Protein AF-A0A011USB1-F1 (afdb_monomer_lite)

Secondary structure (DSSP, 8-state):
--HHHHHHHHHHHHHHHHHHHHHHHHHHHHH-TTS-HHHHHHHHHHHHHHHHHHHTS-HHHHHHGGGGGGGHHHHHHHHHHHHHHHHHHHHHHHHHTTS-PPP----S---S-TTS-SEE-HHHHHHHH---HHHHHHHHHHTSS--EEPSS-SSEEEEGGGEETTEEPTTHHHHHHHHSSHHHHHHHHHS-BGGGTTB-HHHHHHHT-HHHHHHHHHHTT-

Radius of gyration: 23.1 Å; chains: 1; bounding box: 55×41×65 Å

Sequence (222 aa):
MSRDIFRSRLAKREELEIQIAKQIGELLREHDPTLHLPGIRTASGLAAMIAAQIAVQPQSVQRSMASLEDHLTELATDFVANVVETAQSNLDQGIKRFYAAAPINRDGLQLPDDWAGPVAGPSLIEKHFGINRSTLHRWHKRGDCIALNAKTSKKPVFPLKQFLDGRPVDGLAQVITVFGDQREAWQWLIAPNTELDDEPPIDLLIEGEQDRVIELARSSRS

InterPro domains:
  IPR024467 Antitoxin Xre/MbcA/ParS-like, toxin-binding domain [PF09722] (176-215)
  IPR056312 Antitoxin Xre/MbcA/ParS-like, middle domain [PF23125] (119-169)
  IPR056313 Antitoxin Xre/MbcA/ParS-like, N-terminal [PF23124] (14-89)

pLDDT: mean 76.79, std 16.5, range [33.66, 96.75]

Structure (mmCIF, N/CA/C/O backbone):
data_AF-A0A011USB1-F1
#
_entry.id   AF-A0A011USB1-F1
#
loop_
_atom_site.group_PDB
_atom_site.id
_atom_site.type_symbol
_atom_site.label_atom_id
_atom_site.label_alt_id
_atom_site.label_comp_id
_atom_site.label_asym_id
_atom_site.label_entity_id
_atom_site.label_seq_id
_atom_site.pdbx_PDB_ins_code
_atom_site.Cartn_x
_atom_site.Cartn_y
_atom_site.Cartn_z
_atom_site.occupancy
_atom_site.B_iso_or_equiv
_atom_site.auth_seq_id
_atom_site.auth_comp_id
_atom_site.auth_asym_id
_atom_site.auth_atom_id
_atom_site.pdbx_PDB_model_num
ATOM 1 N N . MET A 1 1 ? 32.642 9.124 -3.601 1.00 48.59 1 MET A N 1
ATOM 2 C CA . MET A 1 1 ? 32.158 8.733 -4.949 1.00 48.59 1 MET A CA 1
ATOM 3 C C . MET A 1 1 ? 30.936 9.576 -5.288 1.00 48.59 1 MET A C 1
ATOM 5 O O . MET A 1 1 ? 30.000 9.586 -4.501 1.00 48.59 1 MET A O 1
ATOM 9 N N . SER A 1 2 ? 31.001 10.372 -6.362 1.00 50.31 2 SER A N 1
ATOM 10 C CA . SER A 1 2 ? 30.106 11.525 -6.577 1.00 50.31 2 SER A CA 1
ATOM 11 C C . SER A 1 2 ? 28.689 11.143 -7.028 1.00 50.31 2 SER A C 1
ATOM 13 O O . SER A 1 2 ? 28.517 10.253 -7.864 1.00 50.31 2 SER A O 1
ATOM 15 N N . ARG A 1 3 ? 27.683 11.875 -6.521 1.00 52.59 3 ARG A N 1
ATOM 16 C CA . ARG A 1 3 ? 26.255 11.788 -6.898 1.00 52.59 3 ARG A CA 1
ATOM 17 C C . ARG A 1 3 ? 26.022 11.914 -8.410 1.00 52.59 3 ARG A C 1
ATOM 19 O O . ARG A 1 3 ? 25.056 11.352 -8.923 1.00 52.59 3 ARG A O 1
ATOM 26 N N . ASP A 1 4 ? 26.918 12.593 -9.117 1.00 57.28 4 ASP A N 1
ATOM 27 C CA . ASP A 1 4 ? 26.806 12.844 -10.558 1.00 57.28 4 ASP A CA 1
ATOM 28 C C . ASP A 1 4 ? 27.047 11.589 -11.402 1.00 57.28 4 ASP A C 1
ATOM 30 O O . ASP A 1 4 ? 26.373 11.374 -12.408 1.00 57.28 4 ASP A O 1
ATOM 34 N N . ILE A 1 5 ? 27.936 10.696 -10.951 1.00 61.34 5 ILE A N 1
ATOM 35 C CA . ILE A 1 5 ? 28.210 9.422 -11.634 1.00 61.34 5 ILE A CA 1
ATOM 36 C C . ILE A 1 5 ? 26.986 8.505 -11.539 1.00 61.34 5 ILE A C 1
ATOM 38 O O . ILE A 1 5 ? 26.623 7.842 -12.509 1.00 61.34 5 ILE A O 1
ATOM 42 N N . PHE A 1 6 ? 26.321 8.495 -10.382 1.00 50.75 6 PHE A N 1
ATOM 43 C CA . PHE A 1 6 ? 25.099 7.721 -10.172 1.00 50.75 6 PHE A CA 1
ATOM 44 C C . PHE A 1 6 ? 23.940 8.248 -11.029 1.00 50.75 6 PHE A C 1
ATOM 46 O O . PHE A 1 6 ? 23.284 7.469 -11.715 1.00 50.75 6 PHE A O 1
ATOM 53 N N . ARG A 1 7 ? 23.737 9.574 -11.063 1.00 57.78 7 ARG A N 1
ATOM 54 C CA . ARG A 1 7 ? 22.713 10.208 -11.911 1.00 57.78 7 ARG A CA 1
ATOM 55 C C . ARG A 1 7 ? 22.948 9.965 -13.401 1.00 57.78 7 ARG A C 1
ATOM 57 O O . ARG A 1 7 ? 22.004 9.642 -14.109 1.00 57.78 7 ARG A O 1
ATOM 64 N N . SER A 1 8 ? 24.193 10.063 -13.867 1.00 65.88 8 SER A N 1
ATOM 65 C CA . SER A 1 8 ? 24.535 9.803 -15.270 1.00 65.88 8 SER A CA 1
ATOM 66 C C . SER A 1 8 ? 24.263 8.351 -15.678 1.00 65.88 8 SER A C 1
ATOM 68 O O . SER A 1 8 ? 23.743 8.106 -16.764 1.00 65.88 8 SER A O 1
ATOM 70 N N . ARG A 1 9 ? 24.558 7.381 -14.803 1.00 62.81 9 ARG A N 1
ATOM 71 C CA . ARG A 1 9 ? 24.247 5.964 -15.059 1.00 62.81 9 ARG A CA 1
ATOM 72 C C . ARG A 1 9 ? 22.746 5.689 -15.070 1.00 62.81 9 ARG A C 1
ATOM 74 O O . ARG A 1 9 ? 22.295 4.908 -15.898 1.00 62.81 9 ARG A O 1
ATOM 81 N N . LEU A 1 10 ? 21.987 6.341 -14.190 1.00 64.81 10 LEU A N 1
ATOM 82 C CA . LEU A 1 10 ? 20.531 6.211 -14.150 1.00 64.81 10 LEU A CA 1
ATOM 83 C C . LEU A 1 10 ? 19.877 6.777 -15.419 1.00 64.81 10 LEU A C 1
ATOM 85 O O . LEU A 1 10 ? 19.067 6.093 -16.029 1.00 64.81 10 LEU A O 1
ATOM 89 N N . ALA A 1 11 ? 20.297 7.962 -15.869 1.00 65.75 11 ALA A N 1
ATOM 90 C CA . ALA A 1 11 ? 19.776 8.571 -17.095 1.00 65.75 11 ALA A CA 1
ATOM 91 C C . ALA A 1 11 ? 20.055 7.708 -18.340 1.00 65.75 11 ALA A C 1
ATOM 93 O O . ALA A 1 11 ? 19.166 7.482 -19.155 1.00 65.75 11 ALA A O 1
ATOM 94 N N . LYS A 1 12 ? 21.269 7.149 -18.451 1.00 72.38 12 LYS A N 1
ATOM 95 C CA . LYS A 1 12 ? 21.625 6.224 -19.542 1.00 72.38 12 LYS A CA 1
ATOM 96 C C . LYS A 1 12 ? 20.811 4.928 -19.516 1.00 72.38 12 LYS A C 1
ATOM 98 O O . LYS A 1 12 ? 20.560 4.347 -20.565 1.00 72.38 12 LYS A O 1
ATOM 103 N N . ARG A 1 13 ? 20.404 4.470 -18.328 1.00 77.56 13 ARG A N 1
ATOM 104 C CA . ARG A 1 13 ? 19.539 3.296 -18.169 1.00 77.56 13 ARG A CA 1
ATOM 105 C C . ARG A 1 13 ? 18.129 3.572 -18.690 1.00 77.56 13 ARG A C 1
ATOM 107 O O . ARG A 1 13 ? 17.599 2.753 -19.428 1.00 77.56 13 ARG A O 1
ATOM 114 N N . GLU A 1 14 ? 17.540 4.701 -18.305 1.00 73.62 14 GLU A N 1
ATOM 115 C CA . GLU A 1 14 ? 16.181 5.084 -18.716 1.00 73.62 14 GLU A CA 1
ATOM 116 C C . GLU A 1 14 ? 16.087 5.287 -20.234 1.00 73.62 14 GLU A C 1
ATOM 118 O O . GLU A 1 14 ? 15.134 4.837 -20.865 1.00 73.62 14 GLU A O 1
ATOM 123 N N . GLU A 1 15 ? 17.110 5.893 -20.842 1.00 77.69 15 GLU A N 1
ATOM 124 C CA . GLU A 1 15 ? 17.189 6.049 -22.298 1.00 77.69 15 GLU A CA 1
ATOM 125 C C . GLU A 1 15 ? 17.253 4.694 -23.020 1.00 77.69 15 GLU A C 1
ATOM 127 O O . GLU A 1 15 ? 16.518 4.466 -23.984 1.00 77.69 15 GLU A O 1
ATOM 132 N N . LEU A 1 16 ? 18.083 3.772 -22.521 1.00 76.12 16 LEU A N 1
ATOM 133 C CA . LEU A 1 16 ? 18.200 2.418 -23.063 1.00 76.12 16 LEU A CA 1
ATOM 134 C C . LEU A 1 16 ? 16.883 1.636 -22.931 1.00 76.12 16 LEU A C 1
ATOM 136 O O . LEU A 1 16 ? 16.470 0.959 -23.869 1.00 76.12 16 LEU A O 1
ATOM 140 N N . GLU A 1 17 ? 16.197 1.765 -21.796 1.00 76.00 17 GLU A N 1
ATOM 141 C CA . GLU A 1 17 ? 14.901 1.131 -21.542 1.00 76.00 17 GLU A CA 1
ATOM 142 C C . GLU A 1 17 ? 13.843 1.593 -22.563 1.00 76.00 17 GLU A C 1
ATOM 144 O O . GLU A 1 17 ? 13.165 0.774 -23.182 1.00 76.00 17 GLU A O 1
ATOM 149 N N . ILE A 1 18 ? 13.757 2.900 -22.832 1.00 77.94 18 ILE A N 1
ATOM 150 C CA . ILE A 1 18 ? 12.819 3.448 -23.826 1.00 77.94 18 ILE A CA 1
ATOM 151 C C . ILE A 1 18 ? 13.117 2.910 -25.233 1.00 77.94 18 ILE A C 1
ATOM 153 O O . ILE A 1 18 ? 12.194 2.536 -25.962 1.00 77.94 18 ILE A O 1
ATOM 157 N N . GLN A 1 19 ? 14.393 2.864 -25.625 1.00 86.19 19 GLN A N 1
ATOM 158 C CA . GLN A 1 19 ? 14.796 2.396 -26.954 1.00 86.19 19 GLN A CA 1
ATOM 159 C C . GLN A 1 19 ? 14.489 0.908 -27.158 1.00 86.19 19 GLN A C 1
ATOM 161 O O . GLN A 1 19 ? 13.906 0.541 -28.181 1.00 86.19 19 GLN A O 1
ATOM 166 N N . ILE A 1 20 ? 14.817 0.067 -26.173 1.00 85.44 20 ILE A N 1
ATOM 167 C CA . ILE A 1 20 ? 14.562 -1.377 -26.235 1.00 85.44 20 ILE A CA 1
ATOM 168 C C . ILE A 1 20 ? 13.056 -1.655 -26.258 1.00 85.44 20 ILE A C 1
ATOM 170 O O . ILE A 1 20 ? 12.589 -2.434 -27.088 1.00 85.44 20 ILE A O 1
ATOM 174 N N . ALA A 1 21 ? 12.272 -0.980 -25.411 1.00 82.94 21 ALA A N 1
ATOM 175 C CA . ALA A 1 21 ? 10.823 -1.174 -25.370 1.00 82.94 21 ALA A CA 1
ATOM 176 C C . ALA A 1 21 ? 10.168 -0.815 -26.711 1.00 82.94 21 ALA A C 1
ATOM 178 O O . ALA A 1 21 ? 9.249 -1.498 -27.163 1.00 82.94 21 ALA A O 1
ATOM 179 N N . LYS A 1 22 ? 10.650 0.240 -27.377 1.00 87.19 22 LYS A N 1
ATOM 180 C CA . LYS A 1 22 ? 10.158 0.613 -28.704 1.00 87.19 22 LYS A CA 1
ATOM 181 C C . LYS A 1 22 ? 10.424 -0.491 -29.732 1.00 87.19 22 LYS A C 1
ATOM 183 O O . LYS A 1 22 ? 9.481 -0.919 -30.392 1.00 87.19 22 LYS A O 1
ATOM 188 N N . GLN A 1 23 ? 11.667 -0.964 -29.834 1.00 92.75 23 GLN A N 1
ATOM 189 C CA 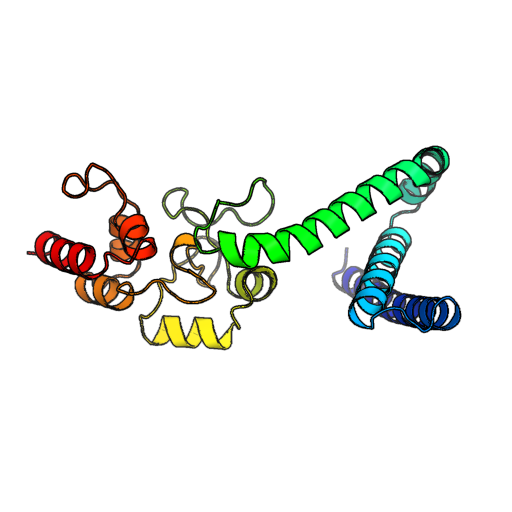. GLN A 1 23 ? 12.052 -1.987 -30.815 1.00 92.75 23 GLN A CA 1
ATOM 190 C C . GLN A 1 23 ? 11.308 -3.306 -30.603 1.00 92.75 23 GLN A C 1
ATOM 192 O O . GLN A 1 23 ? 10.788 -3.883 -31.553 1.00 92.75 23 GLN A O 1
ATOM 197 N N . ILE A 1 24 ? 11.193 -3.760 -29.354 1.00 90.00 24 ILE A N 1
ATOM 198 C CA . ILE A 1 24 ? 10.469 -4.995 -29.035 1.00 90.00 24 ILE A CA 1
ATOM 199 C C . ILE A 1 24 ? 8.975 -4.842 -29.345 1.00 90.00 24 ILE A C 1
ATOM 201 O O . ILE A 1 24 ? 8.363 -5.751 -29.899 1.00 90.00 24 ILE A O 1
ATOM 205 N N . GLY A 1 25 ? 8.385 -3.681 -29.056 1.00 89.56 25 GLY A N 1
ATOM 206 C CA . GLY A 1 25 ? 6.970 -3.433 -29.327 1.00 89.56 25 GLY A CA 1
ATOM 207 C C . GLY A 1 25 ? 6.620 -3.300 -30.810 1.00 89.56 25 GLY A C 1
ATOM 208 O O . GLY A 1 25 ? 5.461 -3.518 -31.174 1.00 89.56 25 GLY A O 1
ATOM 209 N N . GLU A 1 26 ? 7.580 -2.915 -31.650 1.00 91.06 26 GLU A N 1
ATOM 210 C CA . GLU A 1 26 ? 7.471 -2.955 -33.113 1.00 91.06 26 GLU A CA 1
ATOM 211 C C . GLU A 1 26 ? 7.571 -4.406 -33.603 1.00 91.06 26 GLU A C 1
ATOM 213 O O . GLU A 1 26 ? 6.654 -4.882 -34.269 1.00 91.06 26 GLU A O 1
ATOM 218 N N . LEU A 1 27 ? 8.587 -5.146 -33.149 1.00 94.62 27 LEU A N 1
ATOM 219 C CA . LEU A 1 27 ? 8.803 -6.546 -33.520 1.00 94.62 27 LEU A CA 1
ATOM 220 C C . LEU A 1 27 ? 7.616 -7.454 -33.160 1.00 94.62 27 LEU A C 1
ATOM 222 O O . LEU A 1 27 ? 7.192 -8.275 -33.969 1.00 94.62 27 LEU A O 1
ATOM 226 N N . LEU A 1 28 ? 7.044 -7.300 -31.962 1.00 89.44 28 LEU A N 1
ATOM 227 C CA . LEU A 1 28 ? 5.881 -8.085 -31.532 1.00 89.44 28 LEU A CA 1
ATOM 228 C C . LEU A 1 28 ? 4.650 -7.819 -32.407 1.00 89.44 28 LEU A C 1
ATOM 230 O O . LEU A 1 28 ? 3.899 -8.745 -32.696 1.00 89.44 28 LEU A O 1
ATOM 234 N N . ARG A 1 29 ? 4.458 -6.572 -32.854 1.00 90.81 29 ARG A N 1
ATOM 235 C CA . ARG A 1 29 ? 3.355 -6.206 -33.755 1.00 90.81 29 ARG A CA 1
ATO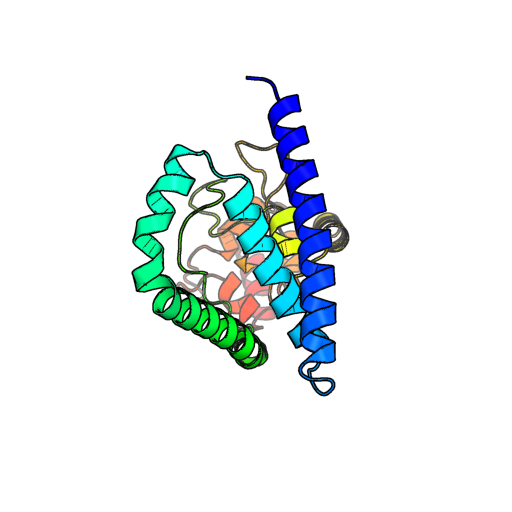M 236 C C . ARG A 1 29 ? 3.540 -6.747 -35.164 1.00 90.81 29 ARG A C 1
ATOM 238 O O . ARG A 1 29 ? 2.552 -7.089 -35.803 1.00 90.81 29 ARG A O 1
ATOM 245 N N . GLU A 1 30 ? 4.778 -6.794 -35.645 1.00 92.31 30 GLU A N 1
ATOM 246 C CA . GLU A 1 30 ? 5.103 -7.413 -36.931 1.00 92.31 30 GLU A CA 1
ATOM 247 C C . GLU A 1 30 ? 4.908 -8.931 -36.886 1.00 92.31 30 GLU A C 1
ATOM 249 O O . GLU A 1 30 ? 4.396 -9.509 -37.842 1.00 92.31 30 GLU A O 1
ATOM 254 N N . HIS A 1 31 ? 5.285 -9.568 -35.774 1.00 91.56 31 HIS A N 1
ATOM 255 C CA . HIS A 1 31 ? 5.168 -11.013 -35.600 1.00 91.56 31 HIS A CA 1
ATOM 256 C C . HIS A 1 31 ? 3.715 -11.481 -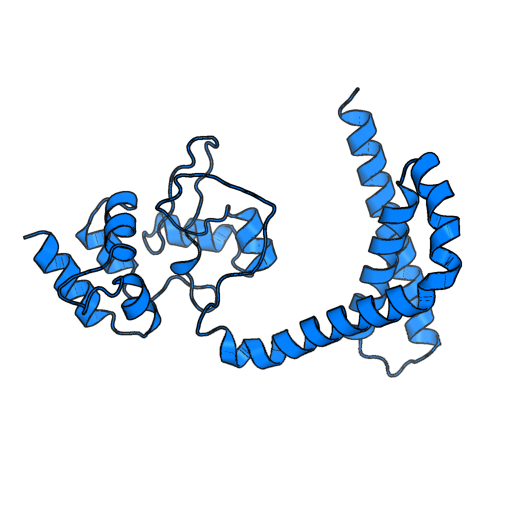35.450 1.00 91.56 31 HIS A C 1
ATOM 258 O O . HIS A 1 31 ? 3.321 -12.454 -36.089 1.00 91.56 31 HIS A O 1
ATOM 264 N N . ASP A 1 32 ? 2.921 -10.790 -34.629 1.00 87.12 32 ASP A N 1
ATOM 265 C CA . ASP A 1 32 ? 1.498 -11.075 -34.452 1.00 87.12 32 ASP A CA 1
ATOM 266 C C . ASP A 1 32 ? 0.686 -9.767 -34.371 1.00 87.12 32 ASP A C 1
ATOM 268 O O . ASP A 1 32 ? 0.571 -9.147 -33.305 1.00 87.12 32 ASP A O 1
ATOM 272 N N . PRO A 1 33 ? 0.069 -9.350 -35.493 1.00 84.31 33 PRO A N 1
ATOM 273 C CA . PRO A 1 33 ? -0.770 -8.156 -35.550 1.00 84.31 33 PRO A CA 1
ATOM 274 C C . PRO A 1 33 ? -2.034 -8.228 -34.682 1.00 84.31 33 PRO A C 1
ATOM 276 O O . PRO A 1 33 ? -2.677 -7.201 -34.462 1.00 84.31 33 PRO A O 1
ATOM 279 N N . THR A 1 34 ? -2.426 -9.420 -34.220 1.00 86.69 34 THR A N 1
ATOM 280 C CA . THR A 1 34 ? -3.634 -9.628 -33.408 1.00 86.69 34 THR A CA 1
ATOM 281 C C . THR A 1 34 ? -3.386 -9.443 -31.913 1.00 86.69 34 THR A C 1
ATOM 283 O O . THR A 1 34 ? -4.344 -9.333 -31.143 1.00 86.69 34 THR A O 1
ATOM 286 N N . LEU A 1 35 ? -2.118 -9.329 -31.493 1.00 81.12 35 LEU A N 1
ATOM 287 C CA . LEU A 1 35 ? -1.760 -9.083 -30.102 1.00 81.12 35 LEU A CA 1
ATOM 288 C C . LEU A 1 35 ? -2.409 -7.804 -29.568 1.00 81.12 35 LEU A C 1
ATOM 290 O O . LEU A 1 35 ? -2.295 -6.708 -30.124 1.00 81.12 35 LEU A O 1
ATOM 294 N N . HIS A 1 36 ? -3.038 -7.928 -28.403 1.00 82.88 36 HIS A N 1
ATOM 295 C CA . HIS A 1 36 ? -3.626 -6.786 -27.724 1.00 82.88 36 HIS A CA 1
ATOM 296 C C . HIS A 1 36 ? -2.549 -5.793 -27.262 1.00 82.88 36 HIS A C 1
ATOM 298 O O . HIS A 1 36 ? -1.529 -6.162 -26.674 1.00 82.88 36 HIS A O 1
ATOM 304 N N . LEU A 1 37 ? -2.824 -4.498 -27.449 1.00 74.38 37 LEU A N 1
ATOM 305 C CA . LEU A 1 37 ? -1.904 -3.411 -27.106 1.00 74.38 37 LEU A CA 1
ATOM 306 C C . LEU A 1 37 ? -1.393 -3.442 -25.646 1.00 74.38 37 LEU A C 1
ATOM 308 O O . LEU A 1 37 ? -0.210 -3.158 -25.444 1.00 74.38 37 LEU A O 1
ATOM 312 N N . PRO A 1 38 ? -2.202 -3.799 -24.625 1.00 76.94 38 PRO A N 1
ATOM 313 C CA . PRO A 1 38 ? -1.698 -3.998 -23.266 1.00 76.94 38 PRO A CA 1
ATOM 314 C C . PRO A 1 38 ? -0.650 -5.112 -23.166 1.00 76.94 38 PRO A C 1
ATOM 316 O O . PRO A 1 38 ? 0.376 -4.907 -22.528 1.00 76.94 38 PRO A O 1
ATOM 319 N N . GLY A 1 39 ? -0.854 -6.246 -23.844 1.00 75.31 39 GLY A N 1
ATOM 320 C CA . GLY A 1 39 ? 0.108 -7.352 -23.872 1.00 75.31 39 GLY A CA 1
ATOM 321 C C . GLY A 1 39 ? 1.436 -6.940 -24.505 1.00 75.31 39 GLY A C 1
ATOM 322 O O . GLY A 1 39 ? 2.495 -7.179 -23.928 1.00 75.31 39 GLY A O 1
ATOM 323 N N . ILE A 1 40 ? 1.379 -6.209 -25.624 1.00 77.50 40 ILE A N 1
ATOM 324 C CA . ILE A 1 40 ? 2.573 -5.675 -26.297 1.00 77.50 40 ILE A CA 1
ATOM 325 C C . ILE A 1 40 ? 3.334 -4.714 -25.378 1.00 77.50 40 ILE A C 1
ATOM 327 O O . ILE A 1 40 ? 4.553 -4.819 -25.250 1.00 77.50 40 ILE A O 1
ATOM 331 N N . ARG A 1 41 ? 2.637 -3.786 -24.709 1.00 78.56 41 ARG A N 1
ATOM 332 C CA . ARG A 1 41 ? 3.265 -2.828 -23.782 1.00 78.56 41 ARG A CA 1
ATOM 333 C C . ARG A 1 41 ? 3.924 -3.526 -22.596 1.00 78.56 41 ARG A C 1
ATOM 335 O O . ARG A 1 41 ? 5.052 -3.178 -22.257 1.00 78.56 41 ARG A O 1
ATOM 342 N N . THR A 1 42 ? 3.248 -4.508 -22.005 1.00 76.88 42 THR A N 1
ATOM 343 C CA . THR A 1 42 ? 3.774 -5.281 -20.875 1.00 76.88 42 THR A CA 1
ATOM 344 C C . THR A 1 42 ? 5.015 -6.071 -21.281 1.00 76.88 42 THR A C 1
ATOM 346 O O . THR A 1 42 ? 6.053 -5.932 -20.639 1.00 76.88 42 THR A O 1
ATOM 349 N N . ALA A 1 43 ? 4.954 -6.832 -22.377 1.00 79.00 43 ALA A N 1
ATOM 350 C CA . ALA A 1 43 ? 6.087 -7.621 -22.859 1.00 79.00 43 ALA A CA 1
ATOM 351 C C . ALA A 1 43 ? 7.298 -6.737 -23.205 1.00 79.00 43 ALA A C 1
ATOM 353 O O . ALA A 1 43 ? 8.417 -7.006 -22.769 1.00 79.00 43 ALA A O 1
ATOM 354 N N . SER A 1 44 ? 7.061 -5.635 -23.921 1.00 77.75 44 SER A N 1
ATOM 355 C CA . SER A 1 44 ? 8.124 -4.711 -24.335 1.00 77.75 44 SER A CA 1
ATOM 356 C C . SER A 1 44 ? 8.760 -3.984 -23.151 1.00 77.75 44 SER A C 1
ATOM 358 O O . SER A 1 44 ? 9.978 -3.839 -23.101 1.00 77.75 44 SER A O 1
ATOM 360 N N . GLY A 1 45 ? 7.945 -3.546 -22.186 1.00 80.31 45 GLY A N 1
ATOM 361 C CA . GLY A 1 45 ? 8.423 -2.883 -20.975 1.00 80.31 45 GLY A CA 1
ATOM 362 C C . GLY A 1 45 ? 9.247 -3.816 -20.090 1.00 80.31 45 GLY A C 1
ATOM 363 O O . GLY A 1 45 ? 10.337 -3.444 -19.665 1.00 80.31 45 GLY A O 1
ATOM 364 N N . LEU A 1 46 ? 8.778 -5.048 -19.865 1.00 78.81 46 LEU A N 1
ATOM 365 C CA . LEU A 1 46 ? 9.506 -6.032 -19.059 1.00 78.81 46 LEU A CA 1
ATOM 366 C C . LEU A 1 46 ? 10.856 -6.386 -19.682 1.00 78.81 46 LEU A C 1
ATOM 368 O O . LEU A 1 46 ? 11.879 -6.323 -19.000 1.00 78.81 46 LEU A O 1
ATOM 372 N N . ALA A 1 47 ? 10.879 -6.695 -20.978 1.00 80.94 47 ALA A N 1
ATOM 373 C CA . ALA A 1 47 ? 12.116 -7.029 -21.670 1.00 80.94 47 ALA A CA 1
ATOM 374 C C . ALA A 1 47 ? 13.120 -5.864 -21.641 1.00 80.94 47 ALA A C 1
ATOM 376 O O . ALA A 1 47 ? 14.304 -6.069 -21.371 1.00 80.94 47 ALA A O 1
ATOM 377 N N . ALA A 1 48 ? 12.643 -4.631 -21.828 1.00 76.31 48 ALA A N 1
ATOM 378 C CA . ALA A 1 48 ? 13.475 -3.440 -21.737 1.00 76.31 48 ALA A CA 1
ATOM 379 C C . ALA A 1 48 ? 14.042 -3.200 -20.336 1.00 76.31 48 ALA A C 1
ATOM 381 O O . ALA A 1 48 ? 15.234 -2.929 -20.197 1.00 76.31 48 ALA A O 1
ATOM 382 N N . MET A 1 49 ? 13.215 -3.329 -19.297 1.00 77.62 49 MET A N 1
ATOM 383 C CA . MET A 1 49 ? 13.642 -3.167 -17.907 1.00 77.62 49 MET A CA 1
ATOM 384 C C . MET A 1 49 ? 14.702 -4.200 -17.521 1.00 77.62 49 MET A C 1
ATOM 386 O O . MET A 1 49 ? 15.718 -3.836 -16.925 1.00 77.62 49 MET A O 1
ATOM 390 N N . ILE A 1 50 ? 14.486 -5.471 -17.877 1.0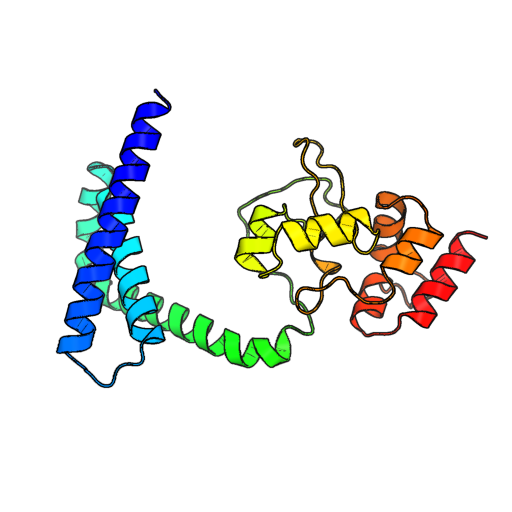0 80.81 50 ILE A N 1
ATOM 391 C CA . ILE A 1 50 ? 15.425 -6.566 -17.601 1.00 80.81 50 ILE A CA 1
ATOM 392 C C . ILE A 1 50 ? 16.749 -6.307 -18.324 1.00 80.81 50 ILE A C 1
ATOM 394 O O . ILE A 1 50 ? 17.805 -6.275 -17.689 1.00 80.81 50 ILE A O 1
ATOM 398 N N . ALA A 1 51 ? 16.702 -6.035 -19.630 1.00 78.44 51 ALA A N 1
ATOM 399 C CA . ALA A 1 51 ? 17.896 -5.768 -20.425 1.00 78.44 51 ALA A CA 1
ATOM 400 C C . ALA A 1 51 ? 18.674 -4.550 -19.902 1.00 78.44 51 ALA A C 1
ATOM 402 O O . ALA A 1 51 ? 19.892 -4.617 -19.724 1.00 78.44 51 ALA A O 1
ATOM 403 N N . ALA A 1 52 ? 17.981 -3.455 -19.578 1.00 74.62 52 ALA A N 1
ATOM 404 C CA . ALA A 1 52 ? 18.606 -2.249 -19.047 1.00 74.62 52 ALA A CA 1
ATOM 405 C C . ALA A 1 52 ? 19.240 -2.477 -17.664 1.00 74.62 52 ALA A C 1
ATOM 407 O O . ALA A 1 52 ? 20.312 -1.939 -17.385 1.00 74.62 52 ALA A O 1
ATOM 408 N N . GLN A 1 53 ? 18.625 -3.289 -16.797 1.00 75.31 53 GLN A N 1
ATOM 409 C CA . GLN A 1 53 ? 19.187 -3.645 -15.488 1.00 75.31 53 GLN A CA 1
ATOM 410 C C . GLN A 1 53 ? 20.422 -4.536 -15.593 1.00 75.31 53 GLN A C 1
ATOM 412 O O . GLN A 1 53 ? 21.362 -4.353 -14.816 1.00 75.31 53 GLN A O 1
ATOM 417 N N . ILE A 1 54 ? 20.440 -5.467 -16.547 1.00 77.12 54 ILE A N 1
ATOM 418 C CA . ILE A 1 54 ? 21.599 -6.320 -16.829 1.00 77.12 54 ILE A CA 1
ATOM 419 C C . ILE A 1 54 ? 22.750 -5.477 -17.399 1.00 77.12 54 ILE A C 1
ATOM 421 O O . ILE A 1 54 ? 23.895 -5.590 -16.952 1.00 77.12 54 ILE A O 1
ATOM 425 N N . ALA A 1 55 ? 22.448 -4.561 -18.322 1.00 77.19 55 ALA A N 1
ATOM 426 C CA . ALA A 1 55 ? 23.443 -3.726 -18.994 1.00 77.19 55 ALA A CA 1
ATOM 427 C C . ALA A 1 55 ? 24.235 -2.818 -18.036 1.00 77.19 55 ALA A C 1
ATOM 429 O O . ALA A 1 55 ? 25.395 -2.502 -18.299 1.00 77.19 55 ALA A O 1
ATOM 430 N N . VAL A 1 56 ? 23.637 -2.410 -16.912 1.00 74.25 56 VAL A N 1
ATOM 431 C CA . VAL A 1 56 ? 24.288 -1.541 -15.915 1.00 74.25 56 VAL A CA 1
ATOM 432 C C . VAL A 1 56 ? 25.053 -2.301 -14.824 1.00 74.25 56 VAL A C 1
ATOM 434 O O . VAL A 1 56 ? 25.635 -1.662 -13.942 1.00 74.25 56 VAL A O 1
ATOM 437 N N . GLN A 1 57 ? 25.071 -3.639 -14.861 1.00 74.81 57 GLN A N 1
ATOM 438 C CA . GLN A 1 57 ? 25.787 -4.445 -13.869 1.00 74.81 57 GLN A CA 1
ATOM 439 C C . GLN A 1 57 ? 27.317 -4.307 -13.989 1.00 74.81 57 GLN A C 1
ATOM 441 O O . GLN A 1 57 ? 27.846 -4.098 -15.082 1.00 74.81 57 GLN A O 1
ATOM 446 N N . PRO A 1 58 ? 28.069 -4.455 -12.880 1.00 75.00 58 PRO A N 1
ATOM 447 C CA . PRO A 1 58 ? 29.528 -4.532 -12.924 1.00 75.00 58 PRO A CA 1
ATOM 448 C C . PRO A 1 58 ? 30.027 -5.707 -13.779 1.00 75.00 58 PRO A C 1
ATOM 450 O O . PRO A 1 58 ? 29.408 -6.768 -13.805 1.00 75.00 58 PRO A O 1
ATOM 453 N N . GLN A 1 59 ? 31.209 -5.569 -14.395 1.00 68.75 59 GLN A N 1
ATOM 454 C CA . GLN A 1 59 ? 31.815 -6.632 -15.217 1.00 68.75 59 GLN A CA 1
ATOM 455 C C . GLN A 1 59 ? 32.001 -7.962 -14.465 1.00 68.75 59 GLN A C 1
ATOM 457 O O . GLN A 1 59 ? 31.924 -9.024 -15.074 1.00 68.75 59 GLN A O 1
ATOM 462 N N . SER A 1 60 ? 32.234 -7.923 -13.149 1.00 65.75 60 SER A N 1
ATOM 463 C CA . SER A 1 60 ? 32.313 -9.130 -12.316 1.00 65.75 60 SER A CA 1
ATOM 464 C C . SER A 1 60 ? 30.990 -9.900 -12.282 1.00 65.75 60 SER A C 1
ATOM 466 O O . SER A 1 60 ? 30.998 -11.122 -12.378 1.00 65.75 60 SER A O 1
ATOM 468 N N . VAL A 1 61 ? 29.864 -9.187 -12.211 1.00 70.75 61 VAL A N 1
ATOM 469 C CA . VAL A 1 61 ? 28.513 -9.764 -12.217 1.00 70.75 61 VAL A CA 1
ATOM 470 C C . VAL A 1 61 ? 28.138 -10.241 -13.622 1.00 70.75 61 VAL A C 1
ATOM 472 O O . VAL A 1 61 ? 27.639 -11.351 -13.778 1.00 70.75 61 VAL A O 1
ATOM 475 N N . GLN A 1 62 ? 28.460 -9.471 -14.663 1.00 73.75 62 GLN A N 1
ATOM 476 C CA . GLN A 1 62 ? 28.220 -9.894 -16.050 1.00 73.75 62 GLN A CA 1
ATOM 477 C C . GLN A 1 62 ? 28.957 -11.194 -16.399 1.00 73.75 62 GLN A C 1
ATOM 479 O O . GLN A 1 62 ? 28.403 -12.054 -17.070 1.00 73.75 62 GLN A O 1
ATOM 484 N N . ARG A 1 63 ? 30.178 -11.397 -15.887 1.00 73.12 63 ARG A N 1
ATOM 485 C CA . ARG A 1 63 ? 30.917 -12.656 -16.080 1.00 73.12 63 ARG A CA 1
ATOM 486 C C . ARG A 1 63 ? 30.262 -13.848 -15.385 1.00 73.12 63 ARG A C 1
ATOM 488 O O . ARG A 1 63 ? 30.303 -14.944 -15.928 1.00 73.12 63 ARG A O 1
ATOM 495 N N . SER A 1 64 ? 29.641 -13.646 -14.221 1.00 72.50 64 SER A N 1
ATOM 496 C CA . SER A 1 64 ? 28.887 -14.720 -13.560 1.00 72.50 64 SER A CA 1
ATOM 497 C C . SER A 1 64 ? 27.607 -15.109 -14.305 1.00 72.50 64 SER A C 1
ATOM 499 O O . SER A 1 64 ? 27.151 -16.238 -14.154 1.00 72.50 64 SER A O 1
ATOM 501 N N . MET A 1 65 ? 27.059 -14.231 -15.155 1.00 69.44 65 MET A N 1
ATOM 502 C CA . MET A 1 65 ? 25.840 -14.522 -15.922 1.00 69.44 65 MET A CA 1
ATOM 503 C C . MET A 1 65 ? 26.026 -15.626 -16.968 1.00 69.44 65 MET A C 1
ATOM 505 O O . MET A 1 65 ? 25.044 -16.270 -17.309 1.00 69.44 65 MET A O 1
ATOM 509 N N . ALA A 1 66 ? 27.257 -15.918 -17.406 1.00 74.06 66 ALA A N 1
ATOM 510 C CA . ALA A 1 66 ? 27.529 -17.044 -18.305 1.00 74.06 66 ALA A CA 1
ATOM 511 C C . ALA A 1 66 ? 27.067 -18.392 -17.714 1.00 74.06 66 ALA A C 1
ATOM 513 O O . ALA A 1 66 ? 26.619 -19.270 -18.436 1.00 74.06 66 ALA A O 1
ATOM 514 N N . SER A 1 67 ? 27.101 -18.538 -16.383 1.00 74.25 67 SER A N 1
ATOM 515 C CA . SER A 1 67 ? 26.605 -19.745 -15.701 1.00 74.25 67 SER A CA 1
ATOM 516 C C . SER A 1 67 ? 25.076 -19.887 -15.700 1.00 74.25 67 SER A C 1
ATOM 518 O O . SER A 1 67 ? 24.557 -20.952 -15.373 1.00 74.25 67 SER A O 1
ATOM 520 N N . LEU A 1 68 ? 24.348 -18.823 -16.054 1.00 69.62 68 LEU A N 1
ATOM 521 C CA . LEU A 1 68 ? 22.886 -18.819 -16.126 1.00 69.62 68 LEU A CA 1
ATOM 522 C C . LEU A 1 68 ? 22.365 -19.228 -17.503 1.00 69.62 68 LEU A C 1
ATOM 524 O O . LEU A 1 68 ? 21.171 -19.488 -17.621 1.00 69.62 68 LEU A O 1
ATOM 528 N N . GLU A 1 69 ? 23.218 -19.290 -18.530 1.00 72.38 69 GLU A N 1
ATOM 529 C CA . GLU A 1 69 ? 22.799 -19.620 -19.900 1.00 72.38 69 GLU A CA 1
ATOM 530 C C . GLU A 1 69 ? 22.100 -20.986 -19.962 1.00 72.38 69 GLU A C 1
ATOM 532 O O . GLU A 1 69 ? 21.053 -21.107 -20.598 1.00 72.38 69 GLU A O 1
ATOM 537 N N . ASP A 1 70 ? 22.587 -21.962 -19.191 1.00 79.00 70 ASP A N 1
ATOM 538 C CA . ASP A 1 70 ? 22.009 -23.310 -19.111 1.00 79.00 70 ASP A CA 1
ATOM 539 C C . ASP A 1 70 ? 20.615 -23.346 -18.453 1.00 79.00 70 ASP A C 1
ATOM 541 O O . ASP A 1 70 ? 19.832 -24.259 -18.707 1.00 79.00 70 ASP A O 1
ATOM 545 N N . HIS A 1 71 ? 20.277 -22.341 -17.639 1.00 75.00 71 HIS A N 1
ATOM 546 C CA . HIS A 1 71 ? 19.023 -22.271 -16.873 1.00 75.00 71 HIS A CA 1
ATOM 547 C C . HIS A 1 71 ? 18.076 -21.178 -17.383 1.00 75.00 71 HIS A C 1
ATOM 549 O O . HIS A 1 71 ? 16.996 -20.970 -16.828 1.00 75.00 71 HIS A O 1
ATOM 555 N N . LEU A 1 72 ? 18.457 -20.456 -18.442 1.00 75.69 72 LEU A N 1
ATOM 556 C CA . LEU A 1 72 ? 17.743 -19.262 -18.892 1.00 75.69 72 LEU A CA 1
ATOM 557 C C . LEU A 1 72 ? 16.290 -19.566 -19.277 1.00 75.69 72 LEU A C 1
ATOM 559 O O . LEU A 1 72 ? 15.401 -18.764 -19.003 1.00 75.69 72 LEU A O 1
ATOM 563 N N . THR A 1 73 ? 16.046 -20.733 -19.873 1.00 75.75 73 THR A N 1
ATOM 564 C CA . THR A 1 73 ? 14.703 -21.173 -20.276 1.00 75.75 73 THR A CA 1
ATOM 565 C C . THR A 1 73 ? 13.800 -21.435 -19.072 1.00 75.75 73 THR A C 1
ATOM 567 O O . THR A 1 73 ? 12.643 -21.017 -19.078 1.00 75.75 73 THR A O 1
ATOM 570 N N . GLU A 1 74 ? 14.319 -22.093 -18.034 1.00 71.62 74 GLU A N 1
ATOM 571 C CA . GLU A 1 74 ? 13.583 -22.367 -16.793 1.00 71.62 74 GLU A CA 1
ATOM 572 C C . GLU A 1 74 ? 13.262 -21.054 -16.073 1.00 71.62 74 GLU A C 1
ATOM 574 O O . GLU A 1 74 ? 12.099 -20.752 -15.820 1.00 71.62 74 GLU A O 1
ATOM 579 N N . LEU A 1 75 ? 14.269 -20.191 -15.903 1.00 74.56 75 LEU A N 1
ATOM 580 C CA . LEU A 1 75 ? 14.109 -18.867 -15.299 1.00 74.56 75 LEU A CA 1
ATOM 581 C C . LEU A 1 75 ? 13.099 -17.993 -16.050 1.00 74.56 75 LEU A C 1
ATOM 583 O O . LEU A 1 75 ? 12.287 -17.309 -15.428 1.00 74.56 75 LEU A O 1
ATOM 587 N N . ALA A 1 76 ? 13.138 -17.997 -17.384 1.00 73.19 76 ALA A N 1
ATOM 588 C CA . ALA A 1 76 ? 12.191 -17.244 -18.198 1.00 73.19 76 ALA A CA 1
ATOM 589 C C . ALA A 1 76 ? 10.767 -17.802 -18.073 1.00 73.19 76 ALA A C 1
ATOM 591 O O . ALA A 1 76 ? 9.815 -17.027 -17.995 1.00 73.19 76 ALA A O 1
ATOM 592 N N . THR A 1 77 ? 10.620 -19.127 -18.022 1.00 74.06 77 THR A N 1
ATOM 593 C CA . THR A 1 77 ? 9.320 -19.794 -17.875 1.00 74.06 77 THR A CA 1
ATOM 594 C C . THR A 1 77 ? 8.697 -19.474 -16.522 1.00 74.06 77 THR A C 1
ATOM 596 O O . THR A 1 77 ? 7.557 -19.013 -16.474 1.00 74.06 77 THR A O 1
ATOM 599 N N . ASP A 1 78 ? 9.463 -19.611 -15.440 1.00 72.25 78 ASP A N 1
ATOM 600 C CA . ASP A 1 78 ? 9.016 -19.286 -14.084 1.00 72.25 78 ASP A CA 1
ATOM 601 C C . ASP A 1 78 ? 8.689 -17.801 -13.946 1.00 72.25 78 ASP A C 1
ATOM 603 O O . ASP A 1 78 ? 7.678 -17.418 -13.354 1.00 72.25 78 ASP A O 1
ATOM 607 N N . PHE A 1 79 ? 9.518 -16.934 -14.529 1.00 77.94 79 PHE A N 1
ATOM 608 C CA . PHE A 1 79 ? 9.262 -15.501 -14.546 1.00 77.94 79 PHE A CA 1
ATOM 609 C C . PHE A 1 79 ? 7.936 -15.174 -15.245 1.00 77.94 79 PHE A C 1
ATOM 611 O O . PHE A 1 79 ? 7.114 -14.440 -14.696 1.00 77.94 79 PHE A O 1
ATOM 618 N N . VAL A 1 80 ? 7.695 -15.736 -16.433 1.00 77.44 80 VAL A N 1
ATOM 619 C CA . VAL A 1 80 ? 6.446 -15.518 -17.175 1.00 77.44 80 VAL A CA 1
ATOM 620 C C . VAL A 1 80 ? 5.252 -16.099 -16.423 1.00 77.44 80 VAL A C 1
ATOM 622 O O . VAL A 1 80 ? 4.227 -15.425 -16.337 1.00 77.44 80 VAL A O 1
ATOM 625 N N . ALA A 1 81 ? 5.378 -17.289 -15.832 1.00 71.38 81 ALA A N 1
ATOM 626 C CA . ALA A 1 81 ? 4.327 -17.897 -15.018 1.00 71.38 81 ALA A CA 1
ATOM 627 C C . ALA A 1 81 ? 3.921 -16.975 -13.859 1.00 71.38 81 ALA A C 1
ATOM 629 O O . ALA A 1 81 ? 2.740 -16.674 -13.706 1.00 71.38 81 ALA A O 1
ATOM 630 N N . ASN A 1 82 ? 4.897 -16.415 -13.139 1.00 73.44 82 ASN A N 1
ATOM 631 C CA . ASN A 1 82 ? 4.652 -15.452 -12.065 1.00 73.44 82 ASN A CA 1
ATOM 632 C C . ASN A 1 82 ? 4.004 -14.150 -12.571 1.00 73.44 82 ASN A C 1
ATOM 634 O O . ASN A 1 82 ? 3.123 -13.592 -11.914 1.00 73.44 82 ASN A O 1
ATOM 638 N N . VAL A 1 83 ? 4.407 -13.644 -13.743 1.00 73.00 83 VAL A N 1
ATOM 639 C CA . VAL A 1 83 ? 3.793 -12.451 -14.357 1.00 73.00 83 VAL A CA 1
ATOM 640 C C . VAL A 1 83 ? 2.336 -12.719 -14.740 1.00 73.00 83 VAL A C 1
ATOM 642 O O . VAL A 1 83 ? 1.475 -11.874 -14.490 1.00 73.00 83 VAL A O 1
ATOM 645 N N . VAL A 1 84 ? 2.044 -13.886 -15.318 1.00 78.06 84 VAL A N 1
ATOM 646 C CA . VAL A 1 84 ? 0.687 -14.297 -15.707 1.00 78.06 84 VAL A CA 1
ATOM 647 C C . VAL A 1 84 ? -0.181 -14.526 -14.478 1.00 78.06 84 VAL A C 1
ATOM 649 O O . VAL A 1 84 ? -1.285 -13.990 -14.423 1.00 78.06 84 VAL A O 1
ATOM 652 N N . GLU A 1 85 ? 0.321 -15.235 -13.470 1.00 73.56 85 GLU A N 1
ATOM 653 C CA . GLU A 1 85 ? -0.363 -15.424 -12.191 1.00 73.56 85 GLU A CA 1
ATOM 654 C C . GLU A 1 85 ? -0.642 -14.077 -11.523 1.00 73.56 85 GLU A C 1
ATOM 656 O O . GLU A 1 85 ? -1.747 -13.833 -11.050 1.00 73.56 85 GLU A O 1
ATOM 661 N N . THR A 1 86 ? 0.301 -13.134 -11.560 1.00 68.75 86 THR A N 1
ATOM 662 C CA . THR A 1 86 ? 0.078 -11.771 -11.060 1.00 68.75 86 THR A CA 1
ATOM 663 C C . THR A 1 86 ? -0.994 -11.041 -11.879 1.00 68.75 86 THR A C 1
ATOM 665 O O . THR A 1 86 ? -1.848 -10.352 -11.323 1.00 68.75 86 THR A O 1
ATOM 668 N N . ALA A 1 87 ? -1.003 -11.178 -13.204 1.00 68.94 87 ALA A N 1
ATOM 669 C CA . ALA A 1 87 ? -2.004 -10.547 -14.066 1.00 68.94 87 ALA A CA 1
ATOM 670 C C . ALA A 1 87 ? -3.413 -11.149 -13.887 1.00 68.94 87 ALA A C 1
ATOM 672 O O . ALA A 1 87 ? -4.398 -10.415 -13.914 1.00 68.94 87 ALA A O 1
ATOM 673 N N . GLN A 1 88 ? -3.515 -12.460 -13.667 1.00 67.44 88 GLN A N 1
ATOM 674 C CA . GLN A 1 88 ? -4.776 -13.178 -13.453 1.00 67.44 88 GLN A CA 1
ATOM 675 C C . GLN A 1 88 ? -5.285 -13.029 -12.024 1.00 67.44 88 GLN A C 1
ATOM 677 O O . GLN A 1 88 ? -6.465 -12.766 -11.806 1.00 67.44 88 GLN A O 1
ATOM 682 N N . SER A 1 89 ? -4.391 -13.088 -11.041 1.00 61.34 89 SER A N 1
ATOM 683 C CA . SER A 1 89 ? -4.735 -12.768 -9.664 1.00 61.34 89 SER A CA 1
ATOM 684 C C . SER A 1 89 ? -5.196 -11.325 -9.538 1.00 61.34 89 SER A C 1
ATOM 686 O O . SER A 1 89 ? -6.016 -11.081 -8.682 1.00 61.34 89 SER A O 1
ATOM 688 N N . ASN A 1 90 ? -4.805 -10.379 -10.402 1.00 52.25 90 ASN A N 1
ATOM 689 C CA . ASN A 1 90 ? -5.419 -9.044 -10.448 1.00 52.25 90 ASN A CA 1
ATOM 690 C C . ASN A 1 90 ? -6.910 -9.047 -10.871 1.00 52.25 90 ASN A C 1
ATOM 692 O O . ASN A 1 90 ? -7.632 -8.137 -10.465 1.00 52.25 90 ASN A O 1
ATOM 696 N N . LEU A 1 91 ? -7.384 -10.039 -11.639 1.00 45.94 91 LEU A N 1
ATOM 697 C CA . LEU A 1 91 ? -8.808 -10.220 -11.976 1.00 45.94 91 LEU A CA 1
ATOM 698 C C . LEU A 1 91 ? -9.584 -10.847 -10.804 1.00 45.94 91 LEU A C 1
ATOM 700 O O . LEU A 1 91 ? -10.629 -10.324 -10.426 1.00 45.94 91 LEU A O 1
ATOM 704 N N . ASP A 1 92 ? -9.032 -11.875 -10.152 1.00 41.28 92 ASP A N 1
ATOM 705 C CA . ASP A 1 92 ? -9.643 -12.502 -8.964 1.00 41.28 92 ASP A CA 1
ATOM 706 C C . ASP A 1 92 ? -9.536 -11.626 -7.704 1.00 41.28 92 ASP A C 1
ATOM 708 O O . ASP A 1 92 ? -10.435 -11.579 -6.862 1.00 41.28 92 ASP A O 1
ATOM 712 N N . GLN A 1 93 ? -8.453 -10.863 -7.584 1.00 40.28 93 GLN A N 1
ATOM 713 C CA . GLN A 1 93 ? -8.260 -9.835 -6.568 1.00 40.28 93 GLN A CA 1
ATOM 714 C C . GLN A 1 93 ? -9.145 -8.617 -6.828 1.00 40.28 93 GLN A C 1
ATOM 716 O O . GLN A 1 93 ? -9.380 -7.878 -5.891 1.00 40.28 93 GLN A O 1
ATOM 721 N N . GLY A 1 94 ? -9.709 -8.406 -8.021 1.00 35.16 94 GLY A N 1
ATOM 722 C CA . GLY A 1 94 ? -10.760 -7.396 -8.206 1.00 35.16 94 GLY A CA 1
ATOM 723 C C . GLY A 1 94 ? -12.016 -7.686 -7.371 1.00 35.16 94 GLY A C 1
ATOM 724 O O . GLY A 1 94 ? -12.722 -6.762 -6.987 1.00 35.16 94 GLY A O 1
ATOM 725 N N . ILE A 1 95 ? -12.255 -8.962 -7.046 1.00 38.25 95 ILE A N 1
ATOM 726 C CA . ILE A 1 95 ? -13.379 -9.430 -6.221 1.00 38.25 95 ILE A CA 1
ATOM 727 C C . ILE A 1 95 ? -12.917 -9.756 -4.786 1.00 38.25 95 ILE A C 1
ATOM 729 O O . ILE A 1 95 ? -13.683 -9.585 -3.845 1.00 38.25 95 ILE A O 1
ATOM 733 N N . LYS A 1 96 ? -11.650 -10.158 -4.585 1.00 37.22 96 LYS A N 1
ATOM 734 C CA . LYS A 1 96 ? -11.077 -10.476 -3.257 1.00 37.22 96 LYS A CA 1
ATOM 735 C C . LYS A 1 96 ? -10.325 -9.324 -2.557 1.00 37.22 96 LYS A C 1
ATOM 737 O O . LYS A 1 96 ? -10.060 -9.447 -1.368 1.00 37.22 96 LYS A O 1
ATOM 742 N N . ARG A 1 97 ? -9.997 -8.203 -3.225 1.00 37.06 97 ARG A N 1
ATOM 743 C CA . ARG A 1 97 ? -9.335 -7.015 -2.612 1.00 37.06 97 ARG A CA 1
ATOM 744 C C . ARG A 1 97 ? -10.235 -6.190 -1.699 1.00 37.06 97 ARG A C 1
ATOM 746 O O . ARG A 1 97 ? -9.708 -5.332 -1.000 1.00 37.06 97 ARG A O 1
ATOM 753 N N . PHE A 1 98 ? -11.526 -6.504 -1.637 1.00 36.19 98 PHE A N 1
ATOM 754 C CA . PHE A 1 98 ? -12.423 -5.954 -0.622 1.00 36.19 98 PHE A CA 1
ATOM 755 C C . PHE A 1 98 ? -12.102 -6.466 0.798 1.00 36.19 98 PHE A C 1
ATOM 757 O O . PHE A 1 98 ? -12.585 -5.903 1.768 1.00 36.19 98 PHE A O 1
ATOM 764 N N . TYR A 1 99 ? -11.239 -7.479 0.952 1.00 33.66 99 TYR A N 1
ATOM 765 C CA . TYR A 1 99 ? -10.640 -7.823 2.243 1.00 33.66 99 TYR A CA 1
ATOM 766 C C . TYR A 1 99 ? -9.121 -7.924 2.083 1.00 33.66 99 TYR A C 1
ATOM 768 O O . TYR A 1 99 ? -8.582 -8.840 1.459 1.00 33.66 99 TYR A O 1
ATOM 776 N N . ALA A 1 100 ? -8.411 -6.925 2.603 1.00 35.62 100 ALA A N 1
ATOM 777 C CA . ALA A 1 100 ? -6.967 -6.803 2.476 1.00 35.62 100 ALA A CA 1
ATOM 778 C C . ALA A 1 100 ? -6.232 -7.884 3.292 1.00 35.62 100 ALA A C 1
ATOM 780 O O . ALA A 1 100 ? -6.008 -7.733 4.491 1.00 35.62 100 ALA A O 1
ATOM 781 N N . ALA A 1 101 ? -5.771 -8.948 2.632 1.00 34.72 101 ALA A N 1
ATOM 782 C CA . ALA A 1 101 ? -4.705 -9.783 3.177 1.00 34.72 101 ALA A CA 1
ATOM 783 C C . ALA A 1 101 ? -3.372 -9.013 3.109 1.00 34.72 101 ALA A C 1
ATOM 785 O O . ALA A 1 101 ? -2.967 -8.532 2.047 1.00 34.72 101 ALA A O 1
ATOM 786 N N . ALA A 1 102 ? -2.700 -8.878 4.256 1.00 39.62 102 ALA A N 1
ATOM 787 C CA . ALA A 1 102 ? -1.420 -8.186 4.376 1.00 39.62 102 ALA A CA 1
ATOM 788 C C . ALA A 1 102 ? -0.345 -8.813 3.459 1.00 39.62 102 ALA A C 1
ATOM 790 O O . ALA A 1 102 ? -0.261 -10.040 3.364 1.00 39.62 102 ALA A O 1
ATOM 791 N N . PRO A 1 103 ? 0.504 -8.006 2.793 1.00 36.88 103 PRO A N 1
ATOM 792 C CA . PRO A 1 103 ? 1.482 -8.531 1.851 1.00 36.88 103 PRO A CA 1
ATOM 793 C C . PRO A 1 103 ? 2.590 -9.315 2.566 1.00 36.88 103 PRO A C 1
ATOM 795 O O . PRO A 1 103 ? 3.184 -8.853 3.544 1.00 36.88 103 PRO A O 1
ATOM 798 N N . ILE A 1 104 ? 2.896 -10.498 2.029 1.00 38.22 104 ILE A N 1
ATOM 799 C CA . ILE A 1 104 ? 4.003 -11.347 2.469 1.00 38.22 104 ILE A CA 1
ATOM 800 C C . ILE A 1 104 ? 5.319 -10.811 1.868 1.00 38.22 104 ILE A C 1
ATOM 802 O O . ILE A 1 104 ? 5.538 -10.871 0.664 1.00 38.22 104 ILE A O 1
ATOM 806 N N . ASN A 1 105 ? 6.195 -10.367 2.778 1.00 40.16 105 ASN A N 1
ATOM 807 C CA . ASN A 1 105 ? 7.661 -10.208 2.720 1.00 40.16 105 ASN A CA 1
ATOM 808 C C . ASN A 1 105 ? 8.339 -8.862 2.346 1.00 40.16 105 ASN A C 1
ATOM 810 O O . ASN A 1 105 ? 8.482 -8.485 1.188 1.00 40.16 105 ASN A O 1
ATOM 814 N N . ARG A 1 106 ? 8.849 -8.220 3.416 1.00 45.16 106 ARG A N 1
ATOM 815 C CA . ARG A 1 106 ? 10.240 -7.785 3.707 1.00 45.16 106 ARG A CA 1
ATOM 816 C C . ARG A 1 106 ? 11.104 -7.280 2.543 1.00 45.16 106 ARG A C 1
ATOM 818 O O . ARG A 1 106 ? 11.918 -8.016 2.007 1.00 45.16 106 ARG A O 1
ATOM 825 N N . ASP A 1 107 ? 10.984 -5.989 2.248 1.00 38.50 107 ASP A N 1
ATOM 826 C CA . ASP A 1 107 ? 12.094 -5.027 2.357 1.00 38.50 107 ASP A CA 1
ATOM 827 C C . ASP A 1 107 ? 11.627 -3.649 1.874 1.00 38.50 107 ASP A C 1
ATOM 829 O O . ASP A 1 107 ? 11.388 -3.417 0.690 1.00 38.50 107 ASP A O 1
ATOM 833 N N . GLY A 1 108 ? 11.501 -2.708 2.811 1.00 34.78 108 GLY A N 1
ATOM 834 C CA . GLY A 1 108 ? 11.246 -1.308 2.487 1.00 34.78 108 GLY A CA 1
ATOM 835 C C . GLY A 1 108 ? 10.335 -0.611 3.484 1.00 34.78 108 GLY A C 1
ATOM 836 O O . GLY A 1 108 ? 9.121 -0.653 3.339 1.00 34.78 108 GLY A O 1
ATOM 837 N N . LEU A 1 109 ? 10.970 0.115 4.411 1.00 34.97 109 LEU A N 1
ATOM 838 C CA . LEU A 1 109 ? 10.400 1.074 5.371 1.00 34.97 109 LEU A CA 1
ATOM 839 C C . LEU A 1 109 ? 9.822 0.462 6.657 1.00 34.97 109 LEU A C 1
ATOM 841 O O . LEU A 1 109 ? 8.630 0.537 6.927 1.00 34.97 109 LEU A O 1
ATOM 845 N N . GLN A 1 110 ? 10.707 -0.011 7.539 1.00 45.53 110 GLN A N 1
ATOM 846 C CA . GLN A 1 110 ? 10.446 0.163 8.972 1.00 45.53 110 GLN A CA 1
ATOM 847 C C . GLN A 1 110 ? 10.487 1.663 9.279 1.00 45.53 110 GLN A C 1
ATOM 849 O O . GLN A 1 110 ? 11.545 2.256 9.078 1.00 45.53 110 GLN A O 1
ATOM 854 N N . LEU A 1 111 ? 9.354 2.258 9.691 1.00 42.81 111 LEU A N 1
ATOM 855 C CA . LEU A 1 111 ? 9.175 3.514 10.463 1.00 42.81 111 LEU A CA 1
ATOM 856 C C . LEU A 1 111 ? 7.712 3.998 10.343 1.00 42.81 111 LEU A C 1
ATOM 858 O O . LEU A 1 111 ? 7.268 4.089 9.198 1.00 42.81 111 LEU A O 1
ATOM 862 N N . PRO A 1 112 ? 6.997 4.472 11.396 1.00 44.50 112 PRO A N 1
ATOM 863 C CA . PRO A 1 112 ? 7.331 4.658 12.813 1.00 44.50 112 PRO A CA 1
ATOM 864 C C . PRO A 1 112 ? 6.445 3.842 13.789 1.00 44.50 112 PRO A C 1
ATOM 866 O O . PRO A 1 112 ? 5.225 3.818 13.672 1.00 44.50 112 PRO A O 1
ATOM 869 N N . ASP A 1 113 ? 7.117 3.299 14.808 1.00 47.59 113 ASP A N 1
ATOM 870 C CA . ASP A 1 113 ? 6.644 2.417 15.883 1.00 47.59 113 ASP A CA 1
ATOM 871 C C . ASP A 1 113 ? 5.977 1.105 15.428 1.00 47.59 113 ASP A C 1
ATOM 873 O O . ASP A 1 113 ? 4.965 1.112 14.734 1.00 47.59 113 ASP A O 1
ATOM 877 N N . ASP A 1 114 ? 6.489 -0.027 15.921 1.00 57.97 114 ASP A N 1
ATOM 878 C CA . ASP A 1 114 ? 5.936 -1.375 15.697 1.00 57.97 114 ASP A CA 1
ATOM 879 C C . ASP A 1 114 ? 4.432 -1.504 16.030 1.00 57.97 114 ASP A C 1
ATOM 881 O O . ASP A 1 114 ? 3.800 -2.480 15.638 1.00 57.97 114 ASP A O 1
ATOM 885 N N . TRP A 1 115 ? 3.838 -0.522 16.725 1.00 73.31 115 TRP A N 1
ATOM 886 C CA . TRP A 1 115 ? 2.427 -0.539 17.108 1.00 73.31 115 TRP A CA 1
ATOM 887 C C . TRP A 1 115 ? 1.471 -0.168 15.968 1.00 73.31 115 TRP A C 1
ATOM 889 O O . TRP A 1 115 ? 0.368 -0.689 15.948 1.00 73.31 115 TRP A O 1
ATOM 899 N N . ALA A 1 116 ? 1.845 0.696 15.014 1.00 75.00 116 ALA A N 1
ATOM 900 C CA . ALA A 1 116 ? 0.884 1.261 14.051 1.00 75.00 116 ALA A CA 1
ATOM 901 C C . ALA A 1 116 ? 0.504 0.315 12.892 1.00 75.00 116 ALA A C 1
ATOM 903 O O . ALA A 1 116 ? -0.320 0.683 12.049 1.00 75.00 116 ALA A O 1
ATOM 904 N N . GLY A 1 117 ? 1.101 -0.878 12.838 1.00 76.12 117 GLY A N 1
ATOM 905 C CA . GLY A 1 117 ? 0.963 -1.816 11.726 1.00 76.12 117 GLY A CA 1
ATOM 906 C C . GLY A 1 117 ? 1.673 -1.346 10.445 1.00 76.12 117 GLY A C 1
ATOM 907 O O . GLY A 1 117 ? 2.501 -0.432 10.481 1.00 76.12 117 GLY A O 1
ATOM 908 N N . PRO A 1 118 ? 1.384 -1.970 9.286 1.00 79.62 118 PRO A N 1
ATOM 909 C CA . PRO A 1 118 ? 1.964 -1.572 8.007 1.00 79.62 118 PRO A CA 1
ATOM 910 C C . PRO A 1 118 ? 1.607 -0.126 7.645 1.00 79.62 118 PRO A C 1
ATOM 912 O O . PRO A 1 118 ? 0.434 0.238 7.548 1.00 79.62 118 PRO A O 1
ATOM 915 N N . VAL A 1 119 ? 2.627 0.693 7.396 1.00 82.38 119 VAL A N 1
ATOM 916 C CA . VAL A 1 119 ? 2.495 2.111 7.037 1.00 82.38 119 VAL A CA 1
ATOM 917 C C . VAL A 1 119 ? 3.217 2.398 5.726 1.00 82.38 119 VAL A C 1
ATOM 919 O O . VAL A 1 119 ? 4.216 1.762 5.393 1.00 82.38 119 VAL A O 1
ATOM 922 N N . ALA A 1 120 ? 2.745 3.393 4.981 1.00 81.50 120 ALA A N 1
ATOM 923 C CA . ALA A 1 120 ? 3.377 3.809 3.736 1.00 81.50 120 ALA A CA 1
ATOM 924 C C . ALA A 1 120 ? 3.410 5.330 3.580 1.00 81.50 120 ALA A C 1
ATOM 926 O O . ALA A 1 120 ? 2.523 6.059 4.021 1.00 81.50 120 ALA A O 1
ATOM 927 N N . GLY A 1 121 ? 4.452 5.825 2.912 1.00 84.44 121 GLY A N 1
ATOM 928 C CA . GLY A 1 121 ? 4.514 7.220 2.484 1.00 84.44 121 GLY A CA 1
ATOM 929 C C . GLY A 1 121 ? 3.692 7.468 1.207 1.00 84.44 121 GLY A C 1
ATOM 930 O O . GLY A 1 121 ? 3.478 6.535 0.429 1.00 84.44 121 GLY A O 1
ATOM 931 N N . PRO A 1 122 ? 3.324 8.728 0.904 1.00 81.94 122 PRO A N 1
ATOM 932 C CA . PRO A 1 122 ? 2.475 9.068 -0.245 1.00 81.94 122 PRO A CA 1
ATOM 933 C C . PRO A 1 122 ? 2.952 8.517 -1.596 1.00 81.94 122 PRO A C 1
ATOM 935 O O . PRO A 1 122 ? 2.140 8.104 -2.413 1.00 81.94 122 PRO A O 1
ATOM 938 N N . SER A 1 123 ? 4.267 8.498 -1.842 1.00 79.31 123 SER A N 1
ATOM 939 C CA . SER A 1 123 ? 4.831 7.979 -3.098 1.00 79.31 123 SER A CA 1
ATOM 940 C C . SER A 1 123 ? 4.646 6.468 -3.258 1.00 79.31 123 SER A C 1
ATOM 942 O O . SER A 1 123 ? 4.469 5.994 -4.374 1.00 79.31 123 SER A O 1
ATOM 944 N N . LEU A 1 124 ? 4.711 5.713 -2.156 1.00 75.69 124 LEU A N 1
ATOM 945 C CA . LEU A 1 124 ? 4.517 4.264 -2.184 1.00 75.69 124 LEU A CA 1
ATOM 946 C C . LEU A 1 124 ? 3.030 3.936 -2.357 1.00 75.69 124 LEU A C 1
ATOM 948 O O . LEU A 1 124 ? 2.691 3.050 -3.134 1.00 75.69 124 LEU A O 1
ATOM 952 N N . ILE A 1 125 ? 2.154 4.707 -1.706 1.00 78.50 125 ILE A N 1
ATOM 953 C CA . ILE A 1 125 ? 0.703 4.548 -1.836 1.00 78.50 125 ILE A CA 1
ATOM 954 C C . ILE A 1 125 ? 0.246 4.832 -3.271 1.00 78.50 125 ILE A C 1
ATOM 956 O O . ILE A 1 125 ? -0.465 4.025 -3.856 1.00 78.50 125 ILE A O 1
ATOM 960 N N . GLU A 1 126 ? 0.717 5.920 -3.882 1.00 79.38 126 GLU A N 1
ATOM 961 C CA . GLU A 1 126 ? 0.409 6.235 -5.285 1.00 79.38 126 GLU A CA 1
ATOM 962 C C . GLU A 1 126 ? 0.860 5.118 -6.233 1.00 79.38 126 GLU A C 1
ATOM 964 O O . GLU A 1 126 ? 0.107 4.707 -7.112 1.00 79.38 126 GLU A O 1
ATOM 969 N N . LYS A 1 127 ? 2.065 4.579 -6.018 1.00 67.50 127 LYS A N 1
ATOM 970 C CA . LYS A 1 127 ? 2.637 3.536 -6.873 1.00 67.50 127 LYS A CA 1
ATOM 971 C C . LYS A 1 127 ? 1.924 2.185 -6.749 1.00 67.50 127 LYS A C 1
ATOM 973 O O . LYS A 1 127 ? 1.770 1.506 -7.758 1.00 67.50 127 LYS A O 1
ATOM 978 N N . HIS A 1 128 ? 1.554 1.772 -5.536 1.00 67.88 128 HIS A N 1
ATOM 979 C CA . HIS A 1 128 ? 1.090 0.403 -5.268 1.00 67.88 128 HIS A CA 1
ATOM 980 C C . HIS A 1 128 ? -0.418 0.284 -5.023 1.00 67.88 128 HIS A C 1
ATOM 982 O O . HIS A 1 128 ? -0.971 -0.787 -5.237 1.00 67.88 128 HIS A O 1
ATOM 988 N N . PHE A 1 129 ? -1.082 1.366 -4.614 1.00 66.38 129 PHE A N 1
ATOM 989 C CA . PHE A 1 129 ? -2.510 1.380 -4.274 1.00 66.38 129 PHE A CA 1
ATOM 990 C C . PHE A 1 129 ? -3.328 2.293 -5.201 1.00 66.38 129 PHE A C 1
ATOM 992 O O . PHE A 1 129 ? -4.541 2.390 -5.053 1.00 66.38 129 PHE A O 1
ATOM 999 N N . GLY A 1 130 ? -2.685 2.989 -6.149 1.00 75.25 130 GLY A N 1
ATOM 1000 C CA . GLY A 1 130 ? -3.365 3.836 -7.135 1.00 75.25 130 GLY A CA 1
ATOM 1001 C C . GLY A 1 130 ? -3.998 5.110 -6.562 1.00 75.25 130 GLY A C 1
ATOM 1002 O O . GLY A 1 130 ? -4.727 5.808 -7.267 1.00 75.25 130 GLY A O 1
ATOM 1003 N N . ILE A 1 131 ? -3.724 5.446 -5.297 1.00 82.44 131 ILE A N 1
ATOM 1004 C CA . ILE A 1 131 ? -4.249 6.657 -4.661 1.00 82.44 131 ILE A CA 1
ATOM 1005 C C . ILE A 1 131 ? -3.305 7.823 -4.952 1.00 82.44 131 ILE A C 1
ATOM 1007 O O . ILE A 1 131 ? -2.203 7.906 -4.407 1.00 82.44 131 ILE A O 1
ATOM 1011 N N . ASN A 1 132 ? -3.752 8.757 -5.790 1.00 85.56 132 ASN A N 1
ATOM 1012 C CA . ASN A 1 132 ? -2.971 9.944 -6.134 1.00 85.56 132 ASN A CA 1
ATOM 1013 C C . ASN A 1 132 ? -2.546 10.736 -4.887 1.00 85.56 132 ASN A C 1
ATOM 1015 O O . ASN A 1 132 ? -3.338 10.963 -3.966 1.00 85.56 132 ASN A O 1
ATOM 1019 N N . ARG A 1 133 ? -1.316 11.265 -4.895 1.00 85.12 133 ARG A N 1
ATOM 1020 C CA . ARG A 1 133 ? -0.782 12.067 -3.774 1.00 85.12 133 ARG A CA 1
ATOM 1021 C C . ARG A 1 133 ? -1.638 13.287 -3.432 1.00 85.12 133 ARG A C 1
ATOM 1023 O O . ARG A 1 133 ? -1.754 13.647 -2.263 1.00 85.12 133 ARG A O 1
ATOM 1030 N N . SER A 1 134 ? -2.236 13.925 -4.436 1.00 86.00 134 SER A N 1
ATOM 1031 C CA . SER A 1 134 ? -3.152 15.056 -4.248 1.00 86.00 134 SER A CA 1
ATOM 1032 C C . SER A 1 134 ? -4.442 14.643 -3.534 1.00 86.00 134 SER A C 1
ATOM 1034 O O . SER A 1 134 ? -4.930 15.390 -2.686 1.00 86.00 134 SER A O 1
ATOM 1036 N N . THR A 1 135 ? -4.953 13.445 -3.822 1.00 90.44 135 THR A N 1
ATOM 1037 C CA . THR A 1 135 ? -6.124 12.861 -3.159 1.00 90.44 135 THR A CA 1
ATOM 1038 C C . THR A 1 135 ? -5.826 12.566 -1.693 1.00 90.44 135 THR A C 1
ATOM 1040 O O . THR A 1 135 ? -6.551 13.053 -0.830 1.00 90.44 135 THR A O 1
ATOM 1043 N N . LEU A 1 136 ? -4.709 11.889 -1.394 1.00 90.69 136 LEU A N 1
ATOM 1044 C CA . LEU A 1 136 ? -4.262 11.653 -0.012 1.00 90.69 136 LEU A CA 1
ATOM 1045 C C . LEU A 1 136 ? -4.098 12.958 0.767 1.00 90.69 136 LEU A C 1
ATOM 1047 O O . LEU A 1 136 ? -4.546 13.072 1.904 1.00 90.69 136 LEU A O 1
ATOM 1051 N N . HIS A 1 137 ? -3.479 13.968 0.150 1.00 90.31 137 HIS A N 1
ATOM 1052 C CA . HIS A 1 137 ? -3.304 15.265 0.793 1.00 90.31 137 HIS A CA 1
ATOM 1053 C C . HIS A 1 137 ? -4.646 15.947 1.090 1.00 90.31 137 HIS A C 1
ATOM 1055 O O . HIS A 1 137 ? -4.819 16.525 2.163 1.00 90.31 137 HIS A O 1
ATOM 1061 N N . ARG A 1 138 ? -5.607 15.861 0.161 1.00 94.44 138 ARG A N 1
ATOM 1062 C CA . ARG A 1 138 ? -6.961 16.393 0.345 1.00 94.44 138 ARG A CA 1
ATOM 1063 C C . ARG A 1 138 ? -7.700 15.677 1.476 1.00 94.44 138 ARG A C 1
ATOM 1065 O O . ARG A 1 138 ? -8.289 16.366 2.303 1.00 94.44 138 ARG A O 1
ATOM 1072 N N . TRP A 1 139 ? -7.659 14.347 1.518 1.00 95.12 139 TRP A N 1
ATOM 1073 C CA . TRP A 1 139 ? -8.286 13.551 2.579 1.00 95.12 139 TRP A CA 1
ATOM 1074 C C . TRP A 1 139 ? -7.685 13.850 3.941 1.00 95.12 139 TRP A C 1
ATOM 1076 O O . TRP A 1 139 ? -8.414 14.177 4.871 1.00 95.12 139 TRP A O 1
ATOM 1086 N N . HIS A 1 140 ? -6.357 13.883 4.035 1.00 93.69 140 HIS A N 1
ATOM 1087 C CA . HIS A 1 140 ? -5.678 14.236 5.275 1.00 93.69 140 HIS A CA 1
ATOM 1088 C C . HIS A 1 140 ? -6.076 15.635 5.763 1.00 93.69 140 HIS A C 1
ATOM 1090 O O . HIS A 1 140 ? -6.422 15.813 6.926 1.00 93.69 140 HIS A O 1
ATOM 1096 N N . LYS A 1 141 ? -6.104 16.630 4.864 1.00 93.50 141 LYS A N 1
ATOM 1097 C CA . LYS A 1 141 ? -6.497 18.005 5.210 1.00 93.50 141 LYS A CA 1
ATOM 1098 C C . LYS A 1 141 ? -7.949 18.109 5.694 1.00 93.50 141 LYS A C 1
ATOM 1100 O O . LYS A 1 141 ? -8.260 19.015 6.460 1.00 93.50 141 LYS A O 1
ATOM 1105 N N . ARG A 1 142 ? -8.832 17.225 5.227 1.00 93.19 142 ARG A N 1
ATOM 1106 C CA . ARG A 1 142 ? -10.241 17.165 5.639 1.00 93.19 142 ARG A CA 1
ATOM 1107 C C . ARG A 1 142 ? -10.485 16.321 6.890 1.00 93.19 142 ARG A C 1
ATOM 1109 O O . ARG A 1 142 ? -11.600 16.351 7.393 1.00 93.19 142 ARG A O 1
ATOM 1116 N N . GLY A 1 143 ? -9.475 15.601 7.378 1.00 93.62 143 GLY A N 1
ATOM 1117 C CA . GLY A 1 143 ? -9.653 14.622 8.447 1.00 93.62 143 GLY A CA 1
ATOM 1118 C C . GLY A 1 143 ? -10.376 13.356 7.986 1.00 93.62 143 GLY A C 1
ATOM 1119 O O . GLY A 1 143 ? -10.952 12.668 8.812 1.00 93.62 143 GLY A O 1
ATOM 1120 N N . ASP A 1 144 ? -10.354 13.045 6.685 1.00 94.00 144 ASP A N 1
ATOM 1121 C CA . ASP A 1 144 ? -10.947 11.811 6.150 1.00 94.00 144 ASP A CA 1
ATOM 1122 C C . ASP A 1 144 ? -10.008 10.601 6.327 1.00 94.00 144 ASP A C 1
ATOM 1124 O O . ASP A 1 144 ? -10.434 9.463 6.184 1.00 94.00 144 ASP A O 1
ATOM 1128 N N . CYS A 1 145 ? -8.717 10.829 6.595 1.00 95.00 145 CYS A N 1
ATOM 1129 C CA . CYS A 1 145 ? -7.728 9.774 6.813 1.00 95.00 145 CYS A CA 1
ATOM 1130 C C . CYS A 1 145 ? -6.693 10.181 7.870 1.00 95.00 145 CYS A C 1
ATOM 1132 O O . CYS A 1 145 ? -6.364 11.362 8.020 1.00 95.00 145 CYS A O 1
ATOM 1134 N N . ILE A 1 146 ? -6.126 9.186 8.543 1.00 94.12 146 ILE A N 1
ATOM 1135 C CA . ILE A 1 146 ? -5.084 9.305 9.560 1.00 94.12 146 ILE A CA 1
ATOM 1136 C C . ILE A 1 146 ? -3.706 9.340 8.902 1.00 94.12 146 ILE A C 1
ATOM 1138 O O . ILE A 1 146 ? -3.338 8.453 8.123 1.00 94.12 146 ILE A O 1
ATOM 1142 N N . ALA A 1 147 ? -2.911 10.336 9.281 1.00 92.75 147 ALA A N 1
ATOM 1143 C CA . ALA A 1 147 ? -1.508 10.438 8.930 1.00 92.75 147 ALA A CA 1
ATOM 1144 C C . ALA A 1 147 ? -0.661 10.560 10.204 1.00 92.75 147 ALA A C 1
ATOM 1146 O O . ALA A 1 147 ? -0.881 11.421 11.052 1.00 92.75 147 ALA A O 1
ATOM 1147 N N . LEU A 1 148 ? 0.341 9.696 10.341 1.00 88.12 148 LEU A N 1
ATOM 1148 C CA . LEU A 1 148 ? 1.214 9.649 11.507 1.00 88.12 148 LEU A CA 1
ATOM 1149 C C . LEU A 1 148 ? 2.572 10.273 11.187 1.00 88.12 148 LEU A C 1
ATOM 1151 O O . LEU A 1 148 ? 3.125 10.121 10.093 1.00 88.12 148 LEU A O 1
ATOM 1155 N N . ASN A 1 149 ? 3.145 10.961 12.172 1.00 82.94 149 ASN A N 1
ATOM 1156 C CA . ASN A 1 149 ? 4.482 11.527 12.053 1.00 82.94 149 ASN A CA 1
ATOM 1157 C C . ASN A 1 149 ? 5.544 10.425 12.145 1.00 82.94 149 ASN A C 1
ATOM 1159 O O . ASN A 1 149 ? 5.603 9.683 13.127 1.00 82.94 149 ASN A O 1
ATOM 1163 N N . ALA A 1 150 ? 6.421 10.349 11.144 1.00 67.31 150 ALA A N 1
ATOM 1164 C CA . ALA A 1 150 ? 7.565 9.448 11.177 1.00 67.31 150 ALA A CA 1
ATOM 1165 C C . ALA A 1 150 ? 8.679 9.985 12.084 1.00 67.31 150 ALA A C 1
ATOM 1167 O O . ALA A 1 150 ? 9.078 11.139 11.975 1.00 67.31 150 ALA A O 1
ATOM 1168 N N . LYS A 1 151 ? 9.249 9.125 12.941 1.00 59.44 151 LYS A N 1
ATOM 1169 C CA . LYS A 1 151 ? 10.381 9.496 13.813 1.00 59.44 151 LYS A CA 1
ATOM 1170 C C . LYS A 1 151 ? 11.606 9.974 13.019 1.00 59.44 151 LYS A C 1
ATOM 1172 O O . LYS A 1 151 ? 12.285 10.904 13.434 1.00 59.44 151 LYS A O 1
ATOM 1177 N N . THR A 1 152 ? 11.862 9.369 11.859 1.00 56.91 152 THR A N 1
ATOM 1178 C CA . THR A 1 152 ? 13.078 9.609 11.053 1.00 56.91 152 THR A CA 1
ATOM 1179 C C . THR A 1 152 ? 12.835 10.512 9.841 1.00 56.91 152 THR A C 1
ATOM 1181 O O . THR A 1 152 ? 13.770 10.879 9.134 1.00 56.91 152 THR A O 1
ATOM 1184 N N . SER A 1 153 ? 11.587 10.898 9.569 1.00 65.00 153 SER A N 1
ATOM 1185 C CA . SER A 1 153 ? 11.235 11.693 8.393 1.00 65.00 153 SER A CA 1
ATOM 1186 C C . SER A 1 153 ? 10.255 12.794 8.762 1.00 65.00 153 SER A C 1
ATOM 1188 O O . SER A 1 153 ? 9.261 12.559 9.432 1.00 65.00 153 SER A O 1
ATOM 1190 N N . LYS A 1 154 ? 10.485 13.998 8.231 1.00 69.56 154 LYS A N 1
ATOM 1191 C CA . LYS A 1 154 ? 9.540 15.120 8.352 1.00 69.56 154 LYS A CA 1
ATOM 1192 C C . LYS A 1 154 ? 8.236 14.904 7.575 1.00 69.56 154 LYS A C 1
ATOM 1194 O O . LYS A 1 154 ? 7.326 15.717 7.681 1.00 69.56 154 LYS A O 1
ATOM 1199 N N . LYS A 1 155 ? 8.168 13.874 6.727 1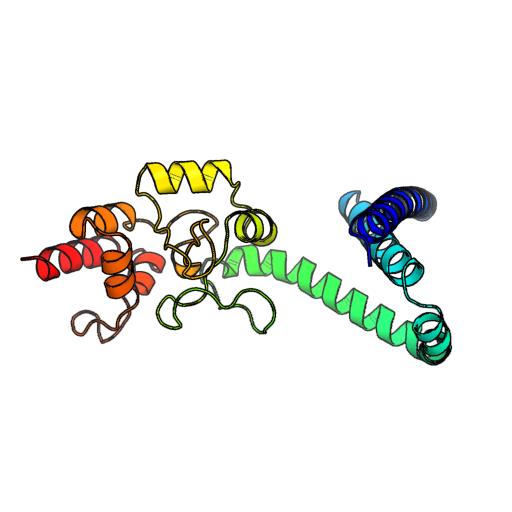.00 80.00 155 LYS A N 1
ATOM 1200 C CA . LYS A 1 155 ? 6.982 13.568 5.922 1.00 80.00 155 LYS A CA 1
ATOM 1201 C C . LYS A 1 155 ? 6.078 12.589 6.675 1.00 80.00 155 LYS A C 1
ATOM 1203 O O . LYS A 1 155 ? 6.609 11.613 7.207 1.00 80.00 155 LYS A O 1
ATOM 1208 N N . PRO A 1 156 ? 4.753 12.805 6.664 1.00 84.44 156 PRO A N 1
ATOM 1209 C CA . PRO A 1 156 ? 3.818 11.886 7.288 1.00 84.44 156 PRO A CA 1
ATOM 1210 C C . PRO A 1 156 ? 3.768 10.551 6.538 1.00 84.44 156 PRO A C 1
ATOM 1212 O O . PRO A 1 156 ? 3.984 10.491 5.320 1.00 84.44 156 PRO A O 1
ATOM 1215 N N . VAL A 1 157 ? 3.458 9.497 7.282 1.00 88.25 157 VAL A N 1
ATOM 1216 C CA . VAL A 1 157 ? 3.114 8.170 6.766 1.00 88.25 157 VAL A CA 1
ATOM 1217 C C . VAL A 1 157 ? 1.647 7.875 7.051 1.00 88.25 157 VAL A C 1
ATOM 1219 O O . VAL A 1 157 ? 1.056 8.466 7.949 1.00 88.25 157 VAL A O 1
ATOM 1222 N N . PHE A 1 158 ? 1.062 6.950 6.305 1.00 89.94 158 PHE A N 1
ATOM 1223 C CA . PHE A 1 158 ? -0.339 6.575 6.441 1.00 89.94 158 PHE A CA 1
ATOM 1224 C C . PHE A 1 158 ? -0.405 5.083 6.756 1.00 89.94 158 PHE A C 1
ATOM 1226 O O . PHE A 1 158 ? 0.150 4.289 5.986 1.00 89.94 158 PHE A O 1
ATOM 1233 N N . PRO A 1 159 ? -1.048 4.687 7.865 1.00 89.94 159 PRO A N 1
ATOM 1234 C CA . PRO A 1 159 ? -1.389 3.291 8.097 1.00 89.94 159 PRO A CA 1
ATOM 1235 C C . PRO A 1 159 ? -2.214 2.727 6.946 1.00 89.94 159 PRO A C 1
ATOM 1237 O O . PRO A 1 159 ? -3.144 3.377 6.480 1.00 89.94 159 PRO A O 1
ATOM 1240 N N . LEU A 1 160 ? -1.865 1.544 6.455 1.00 87.62 160 LEU A N 1
ATOM 1241 C CA . LEU A 1 160 ? -2.458 1.003 5.231 1.00 87.62 160 LEU A CA 1
ATOM 1242 C C . LEU A 1 160 ? -3.852 0.408 5.453 1.00 87.62 160 LEU A C 1
ATOM 1244 O O . LEU A 1 160 ? -4.691 0.501 4.566 1.00 87.62 160 LEU A O 1
ATOM 1248 N N . LYS A 1 161 ? -4.113 -0.140 6.646 1.00 87.12 161 LYS A N 1
ATOM 1249 C CA . LYS A 1 161 ? -5.374 -0.818 6.996 1.00 87.12 161 LYS A CA 1
ATOM 1250 C C . LYS A 1 161 ? -6.600 0.108 6.973 1.00 87.12 161 LYS A C 1
ATOM 1252 O O . LYS A 1 161 ? -7.722 -0.359 6.889 1.00 87.12 161 LYS A O 1
ATOM 1257 N N . GLN A 1 162 ? -6.389 1.423 6.994 1.00 91.62 162 GLN A N 1
ATOM 1258 C CA . GLN A 1 162 ? -7.471 2.404 6.906 1.00 91.62 162 GLN A CA 1
ATOM 1259 C C . GLN A 1 162 ? -8.035 2.586 5.488 1.00 91.62 162 GLN A C 1
ATOM 1261 O O . GLN A 1 162 ? -8.980 3.353 5.325 1.00 91.62 162 GLN A O 1
ATOM 1266 N N . PHE A 1 163 ? -7.413 1.991 4.464 1.00 87.50 163 PHE A N 1
ATOM 1267 C CA . PHE A 1 163 ? -7.841 2.140 3.078 1.00 87.50 163 PHE A CA 1
ATOM 1268 C C . PHE A 1 163 ? -8.496 0.861 2.564 1.00 87.50 163 PHE A C 1
ATOM 1270 O O . PHE A 1 163 ? -7.875 -0.200 2.565 1.00 87.50 163 PHE A O 1
ATOM 1277 N N . LEU A 1 164 ? -9.708 1.007 2.040 1.00 81.56 164 LEU A N 1
ATOM 1278 C CA . LEU A 1 164 ? -10.478 -0.023 1.360 1.00 81.56 164 LEU A CA 1
ATOM 1279 C C . LEU A 1 164 ? -10.840 0.489 -0.045 1.00 81.56 164 LEU A C 1
ATOM 1281 O O . LEU A 1 164 ? -11.254 1.636 -0.210 1.00 81.56 164 LEU A O 1
ATOM 1285 N N . ASP A 1 165 ? -10.551 -0.302 -1.080 1.00 75.25 165 ASP A N 1
ATOM 1286 C CA . ASP A 1 165 ? -10.756 0.052 -2.501 1.00 75.25 165 ASP A CA 1
ATOM 1287 C C . ASP A 1 165 ? -10.198 1.418 -2.918 1.00 75.25 165 ASP A C 1
ATOM 1289 O O . ASP A 1 165 ? -10.773 2.175 -3.708 1.00 75.25 165 ASP A O 1
ATOM 1293 N N . GLY A 1 166 ? -9.034 1.749 -2.358 1.00 79.94 166 GLY A N 1
ATOM 1294 C CA . GLY A 1 166 ? -8.338 2.996 -2.641 1.00 79.94 166 GLY A CA 1
ATOM 1295 C C . GLY A 1 166 ? -8.981 4.228 -2.006 1.00 79.94 166 GLY A C 1
ATOM 1296 O O . GLY A 1 166 ? -8.654 5.338 -2.422 1.00 79.94 166 GLY A O 1
ATOM 1297 N N . ARG A 1 167 ? -9.873 4.067 -1.021 1.00 87.12 167 ARG A N 1
ATOM 1298 C CA . ARG A 1 167 ? -10.533 5.143 -0.264 1.00 87.12 167 ARG A CA 1
ATOM 1299 C C . ARG A 1 167 ? -10.397 4.898 1.239 1.00 87.12 167 ARG A C 1
ATOM 1301 O O . ARG A 1 167 ? -10.194 3.755 1.630 1.00 87.12 167 ARG A O 1
ATOM 1308 N N . PRO A 1 168 ? -10.454 5.930 2.096 1.00 92.31 168 PRO A N 1
ATOM 1309 C CA . PRO A 1 168 ? -10.536 5.706 3.534 1.00 92.31 168 PRO A CA 1
ATOM 1310 C C . PRO A 1 168 ? -11.807 4.920 3.869 1.00 92.31 168 PRO A C 1
ATOM 1312 O O . PRO A 1 168 ? -12.830 5.151 3.224 1.00 92.31 168 PRO A O 1
ATOM 1315 N N . VAL A 1 169 ? -11.733 4.016 4.847 1.00 93.31 169 VAL A N 1
ATOM 1316 C CA . VAL A 1 169 ? -12.906 3.279 5.337 1.00 93.31 169 VAL A CA 1
ATOM 1317 C C . VAL A 1 169 ? -13.970 4.247 5.846 1.00 93.31 169 VAL A C 1
ATOM 1319 O O . VAL A 1 169 ? -13.656 5.292 6.434 1.00 93.31 169 VAL A O 1
ATOM 1322 N N . ASP A 1 170 ? -15.233 3.908 5.604 1.00 92.75 170 ASP A N 1
ATOM 1323 C CA . ASP A 1 170 ? -16.343 4.734 6.055 1.00 92.75 170 ASP A CA 1
ATOM 1324 C C . ASP A 1 170 ? -16.385 4.783 7.597 1.00 92.75 170 ASP A C 1
ATOM 1326 O O . ASP A 1 170 ? -15.881 3.904 8.294 1.00 92.75 170 ASP A O 1
ATOM 1330 N N . GLY A 1 171 ? -16.882 5.888 8.155 1.00 93.62 171 GLY A N 1
ATOM 1331 C CA . GLY A 1 171 ? -16.879 6.136 9.604 1.00 93.62 171 GLY A CA 1
ATOM 1332 C C . GLY A 1 171 ? -15.549 6.635 10.192 1.00 93.62 171 GLY A C 1
ATOM 1333 O O . GLY A 1 171 ? -15.539 7.200 11.290 1.00 93.62 171 GLY A O 1
ATOM 1334 N N . LEU A 1 172 ? -14.428 6.527 9.466 1.00 96.06 172 LEU A N 1
ATOM 1335 C CA . LEU A 1 172 ? -13.108 6.933 9.968 1.00 96.06 172 LEU A CA 1
ATOM 1336 C C . LEU A 1 172 ? -13.035 8.422 10.335 1.00 96.06 172 LEU A C 1
ATOM 1338 O O . LEU A 1 172 ? -12.484 8.782 11.375 1.00 96.06 172 LEU A O 1
ATOM 1342 N N . ALA A 1 173 ? -13.615 9.293 9.508 1.00 96.12 173 ALA A N 1
ATOM 1343 C CA . ALA A 1 173 ? -13.620 10.738 9.744 1.00 96.12 173 ALA A CA 1
ATOM 1344 C C . ALA A 1 173 ? -14.335 11.108 11.057 1.00 96.12 173 ALA A C 1
ATOM 1346 O O . ALA A 1 173 ? -13.914 12.008 11.790 1.00 96.12 173 ALA A O 1
ATOM 1347 N N . GLN A 1 174 ? -15.409 10.390 11.380 1.00 96.75 174 GLN A N 1
ATOM 1348 C CA . GLN A 1 174 ? -16.183 10.562 12.601 1.00 96.75 174 GLN A CA 1
ATOM 1349 C C . GLN A 1 174 ? -15.378 10.102 13.813 1.00 96.75 174 GLN A C 1
ATOM 1351 O O . GLN A 1 174 ? -15.330 10.830 14.802 1.00 96.75 174 GLN A O 1
ATOM 1356 N N . VAL A 1 175 ? -14.687 8.962 13.724 1.00 96.25 175 VAL A N 1
ATOM 1357 C CA . VAL A 1 175 ? -13.786 8.499 14.790 1.00 96.25 175 VAL A CA 1
ATOM 1358 C C . VAL A 1 175 ? -12.667 9.516 15.022 1.00 96.25 175 VAL A C 1
ATOM 1360 O O . VAL A 1 175 ? -12.471 9.957 16.152 1.00 96.25 175 VAL A O 1
ATOM 1363 N N . ILE A 1 176 ? -11.998 9.994 13.966 1.00 96.12 176 ILE A N 1
ATOM 1364 C CA . ILE A 1 176 ? -10.978 11.055 14.077 1.00 96.12 176 ILE A CA 1
ATOM 1365 C C . ILE A 1 176 ? -11.553 12.290 14.784 1.00 96.12 176 ILE A C 1
ATOM 1367 O O . ILE A 1 176 ? -10.885 12.884 15.627 1.00 96.12 176 ILE A O 1
ATOM 1371 N N . THR A 1 177 ? -12.796 12.662 14.474 1.00 95.81 177 THR A N 1
ATOM 1372 C CA . THR A 1 177 ? -13.475 13.806 15.099 1.00 95.81 177 THR A CA 1
ATOM 1373 C C . THR A 1 177 ? -13.757 13.577 16.585 1.00 95.81 177 THR A C 1
ATOM 1375 O O . THR A 1 177 ? -13.553 14.490 17.380 1.00 95.81 177 THR A O 1
ATOM 1378 N N . VAL A 1 178 ? -14.199 12.377 16.975 1.00 95.94 178 VAL A N 1
ATOM 1379 C CA . VAL A 1 178 ? -14.470 12.015 18.380 1.00 95.94 178 VAL A CA 1
ATOM 1380 C C . VAL A 1 178 ? -13.193 12.065 19.218 1.00 95.94 178 VAL A C 1
ATOM 1382 O O . VAL A 1 178 ? -13.208 12.546 20.350 1.00 95.94 178 VAL A O 1
ATOM 1385 N N . PHE A 1 179 ? -12.073 11.600 18.665 1.00 93.88 179 PHE A N 1
ATOM 1386 C CA . PHE A 1 179 ? -10.801 11.611 19.377 1.00 93.88 179 PHE A CA 1
ATOM 1387 C C . PHE A 1 179 ? -10.090 12.968 19.309 1.00 93.88 179 PHE A C 1
ATOM 1389 O O . PHE A 1 179 ? -9.403 13.326 20.258 1.00 93.88 179 PHE A O 1
ATOM 1396 N N . GLY A 1 180 ? -10.213 13.743 18.235 1.00 91.50 180 GLY A N 1
ATOM 1397 C CA . GLY A 1 180 ? -9.535 15.039 18.085 1.00 91.50 180 GLY A CA 1
ATOM 1398 C C . GLY A 1 180 ? -8.012 14.958 17.881 1.00 91.50 180 GLY A C 1
ATOM 1399 O O . GLY A 1 180 ? -7.418 15.919 17.397 1.00 91.50 180 GLY A O 1
ATOM 1400 N N . ASP A 1 181 ? -7.390 13.812 18.173 1.00 91.12 181 ASP A N 1
ATOM 1401 C CA . ASP A 1 181 ? -5.998 13.488 17.865 1.00 91.12 181 ASP A CA 1
ATOM 1402 C C . ASP A 1 181 ? -5.916 12.220 16.999 1.00 91.12 181 ASP A C 1
ATOM 1404 O O . ASP A 1 181 ? -6.494 11.180 17.315 1.00 91.12 181 ASP A O 1
ATOM 1408 N N . GLN A 1 182 ? -5.187 12.306 15.882 1.00 91.69 182 GLN A N 1
ATOM 1409 C CA . GLN A 1 182 ? -5.095 11.213 14.907 1.00 91.69 182 GLN A CA 1
ATOM 1410 C C . GLN A 1 182 ? -4.291 10.011 15.419 1.00 91.69 182 GLN A C 1
ATOM 1412 O O . GLN A 1 182 ? -4.547 8.885 14.990 1.00 91.69 182 GLN A O 1
ATOM 1417 N N . ARG A 1 183 ? -3.308 10.222 16.306 1.00 90.00 183 ARG A N 1
ATOM 1418 C CA . ARG A 1 183 ? -2.517 9.128 16.883 1.00 90.00 183 ARG A CA 1
ATOM 1419 C C . ARG A 1 183 ? -3.356 8.370 17.905 1.00 90.00 183 ARG A C 1
ATOM 1421 O O . ARG A 1 183 ? -3.373 7.146 17.833 1.00 90.00 183 ARG A O 1
ATOM 1428 N N . GLU A 1 184 ? -4.058 9.068 18.793 1.00 91.12 184 GLU A N 1
ATOM 1429 C CA . GLU A 1 184 ? -4.972 8.447 19.760 1.00 91.12 184 GLU A CA 1
ATOM 1430 C C . GLU A 1 184 ? -6.102 7.693 19.052 1.00 91.12 184 GLU A C 1
ATOM 1432 O O . GLU A 1 184 ? -6.356 6.535 19.379 1.00 91.12 184 GLU A O 1
ATOM 1437 N N . ALA A 1 185 ? -6.704 8.295 18.018 1.00 95.00 185 ALA A N 1
ATOM 1438 C CA . ALA A 1 185 ? -7.704 7.626 17.188 1.00 95.00 185 ALA A CA 1
ATOM 1439 C C . ALA A 1 185 ? -7.162 6.314 16.600 1.00 95.00 185 ALA A C 1
ATOM 1441 O O . ALA A 1 185 ? -7.821 5.281 16.678 1.00 95.00 185 ALA A O 1
ATOM 1442 N N . TRP A 1 186 ? -5.945 6.331 16.039 1.00 94.56 186 TRP A N 1
ATOM 1443 C CA . TRP A 1 186 ? -5.344 5.126 15.462 1.00 94.56 186 TRP A CA 1
ATOM 1444 C C . TRP A 1 186 ? -5.038 4.060 16.510 1.00 94.56 186 TRP A C 1
ATOM 1446 O O . TRP A 1 186 ? -5.286 2.886 16.262 1.00 94.56 186 TRP A O 1
ATOM 1456 N N . GLN A 1 187 ? -4.515 4.454 17.674 1.00 91.12 187 GLN A N 1
ATOM 1457 C CA . GLN A 1 187 ? -4.224 3.527 18.771 1.00 91.12 187 GLN A CA 1
ATOM 1458 C C . GLN A 1 187 ? -5.480 2.798 19.233 1.00 91.12 187 GLN A C 1
ATOM 1460 O O . GLN A 1 187 ? -5.433 1.590 19.436 1.00 91.12 187 GLN A O 1
ATOM 1465 N N . TRP A 1 188 ? -6.595 3.517 19.352 1.00 93.94 188 TRP A N 1
ATOM 1466 C CA . TRP A 1 188 ? -7.875 2.922 19.710 1.00 93.94 188 TRP A CA 1
ATOM 1467 C C . TRP A 1 188 ? -8.417 2.002 18.609 1.00 93.94 188 TRP A C 1
ATOM 1469 O O . TRP A 1 188 ? -8.855 0.896 18.897 1.00 93.94 188 TRP A O 1
ATOM 1479 N N . LEU A 1 189 ? -8.319 2.419 17.343 1.00 94.56 189 LEU A N 1
ATOM 1480 C CA . LEU A 1 189 ? -8.814 1.657 16.191 1.00 94.56 189 LEU A CA 1
ATOM 1481 C C . LEU A 1 189 ? -8.142 0.289 16.017 1.00 94.56 189 LEU A C 1
ATOM 1483 O O . LEU A 1 189 ? -8.778 -0.637 15.523 1.00 94.56 189 LEU A O 1
ATOM 1487 N N . ILE A 1 190 ? -6.865 0.157 16.376 1.00 89.81 190 ILE A N 1
ATOM 1488 C CA . ILE A 1 190 ? -6.105 -1.089 16.184 1.00 89.81 190 ILE A CA 1
ATOM 1489 C C . ILE A 1 190 ? -5.944 -1.917 17.464 1.00 89.81 190 ILE A C 1
ATOM 1491 O O . ILE A 1 190 ? -5.382 -3.011 17.407 1.00 89.81 190 ILE A O 1
ATOM 1495 N N . ALA A 1 191 ? -6.366 -1.389 18.614 1.00 86.06 191 ALA A N 1
ATOM 1496 C CA . ALA A 1 191 ? -6.315 -2.109 19.875 1.00 86.06 191 ALA A CA 1
ATOM 1497 C C . ALA A 1 191 ? -7.503 -3.082 19.979 1.00 86.06 191 ALA A C 1
ATOM 1499 O O . ALA A 1 191 ? -8.616 -2.697 19.617 1.00 86.06 191 ALA A O 1
ATOM 1500 N N . PRO A 1 192 ? -7.294 -4.303 20.507 1.00 83.81 192 PRO A N 1
ATOM 1501 C CA . PRO A 1 192 ? -8.387 -5.180 20.917 1.00 83.81 192 PRO A CA 1
ATOM 1502 C C . PRO A 1 192 ? -9.372 -4.436 21.818 1.00 83.81 192 PRO A C 1
ATOM 1504 O O . PRO A 1 192 ? -8.952 -3.738 22.748 1.00 83.81 192 PRO A O 1
ATOM 1507 N N . ASN A 1 193 ? -10.667 -4.573 21.544 1.00 83.31 193 ASN A N 1
ATOM 1508 C CA . ASN A 1 193 ? -11.709 -3.936 22.333 1.00 83.31 193 ASN A CA 1
ATOM 1509 C C . ASN A 1 193 ? -12.606 -4.991 22.988 1.00 83.31 193 ASN A C 1
ATOM 1511 O O . ASN A 1 193 ? -13.256 -5.776 22.305 1.00 83.31 193 ASN A O 1
ATOM 1515 N N . THR A 1 194 ? -12.685 -4.976 24.319 1.00 84.06 194 THR A N 1
ATOM 1516 C CA . THR A 1 194 ? -13.457 -5.962 25.090 1.00 84.06 194 THR A CA 1
ATOM 1517 C C . THR A 1 194 ? -14.963 -5.909 24.819 1.00 84.06 194 THR A C 1
ATOM 1519 O O . THR A 1 194 ? -15.655 -6.895 25.044 1.00 84.06 194 THR A O 1
ATOM 1522 N N . GLU A 1 195 ? -15.494 -4.777 24.344 1.00 84.75 195 GLU A N 1
ATOM 1523 C CA . GLU A 1 195 ? -16.906 -4.635 23.945 1.00 84.75 195 GLU A CA 1
ATOM 1524 C C . GLU A 1 195 ? -17.174 -5.143 22.513 1.00 84.75 195 GLU A C 1
ATOM 1526 O O . GLU A 1 195 ? -18.324 -5.217 22.069 1.00 84.75 195 GLU A O 1
ATOM 1531 N N . LEU A 1 196 ? -16.110 -5.501 21.790 1.00 84.50 196 LEU A N 1
ATOM 1532 C CA . LEU A 1 196 ? -16.126 -6.048 20.436 1.00 84.50 196 LEU A CA 1
ATOM 1533 C C . LEU A 1 196 ? -15.503 -7.453 20.393 1.00 84.50 196 LEU A C 1
ATOM 1535 O O . LEU A 1 196 ? -14.859 -7.797 19.414 1.00 84.50 196 LEU A O 1
ATOM 1539 N N . ASP A 1 197 ? -15.641 -8.248 21.459 1.00 83.19 197 ASP A N 1
ATOM 1540 C CA . ASP A 1 197 ? -15.078 -9.608 21.529 1.00 83.19 197 ASP A CA 1
ATOM 1541 C C . ASP A 1 197 ? -13.552 -9.657 21.272 1.00 83.19 197 ASP A C 1
ATOM 1543 O O . ASP A 1 197 ? -13.034 -10.575 20.638 1.00 83.19 197 ASP A O 1
ATOM 1547 N N . ASP A 1 198 ? -12.831 -8.644 21.771 1.00 83.31 198 ASP A N 1
ATOM 1548 C CA . ASP A 1 198 ? -11.393 -8.406 21.561 1.00 83.31 198 ASP A CA 1
ATOM 1549 C C . ASP A 1 198 ? -10.994 -8.121 20.099 1.00 83.31 198 ASP A C 1
ATOM 1551 O O . ASP A 1 198 ? -9.806 -8.076 19.759 1.00 83.31 198 ASP A O 1
ATOM 1555 N N . GLU A 1 199 ? -11.963 -7.841 19.230 1.00 82.25 199 GLU A N 1
ATOM 1556 C CA . GLU A 1 199 ? -11.712 -7.437 17.854 1.00 82.25 199 GLU A CA 1
ATOM 1557 C C . GLU A 1 199 ? -11.313 -5.950 17.763 1.00 82.25 199 GLU A C 1
ATOM 1559 O O . GLU A 1 199 ? -11.883 -5.094 18.456 1.00 82.25 199 GLU A O 1
ATOM 1564 N N . PRO A 1 200 ? -10.320 -5.595 16.925 1.00 87.88 200 PRO A N 1
ATOM 1565 C CA . PRO A 1 200 ? -9.970 -4.202 16.689 1.00 87.88 200 PRO A CA 1
ATOM 1566 C C . PRO A 1 200 ? -11.110 -3.435 15.994 1.00 87.88 200 PRO A C 1
ATOM 1568 O O . PRO A 1 200 ? -11.580 -3.867 14.941 1.00 87.88 200 PRO A O 1
ATOM 1571 N N . PRO A 1 201 ? -11.503 -2.238 16.472 1.00 93.44 201 PRO A N 1
ATOM 1572 C CA . PRO A 1 201 ? -12.569 -1.451 15.844 1.00 93.44 201 PRO A CA 1
ATOM 1573 C C . PRO A 1 201 ? -12.358 -1.141 14.350 1.00 93.44 201 PRO A C 1
ATOM 1575 O O . PRO A 1 201 ? -13.324 -0.942 13.617 1.00 93.44 201 PRO A O 1
ATOM 1578 N N . ILE A 1 202 ? -11.107 -1.095 13.875 1.00 93.06 202 ILE A N 1
ATOM 1579 C CA . ILE A 1 202 ? -10.793 -0.911 12.450 1.00 93.06 202 ILE A CA 1
ATOM 1580 C C . ILE A 1 202 ? -11.306 -2.059 11.572 1.00 93.06 202 ILE A C 1
ATOM 1582 O O . ILE A 1 202 ? -11.634 -1.811 10.417 1.00 93.06 202 ILE A O 1
ATOM 1586 N N . ASP A 1 203 ? -11.374 -3.286 12.094 1.00 89.19 203 ASP A N 1
ATOM 1587 C CA . ASP A 1 203 ? -11.878 -4.443 11.349 1.00 89.19 203 ASP A CA 1
ATOM 1588 C C . ASP A 1 203 ? -13.389 -4.320 11.134 1.00 89.19 203 ASP A C 1
ATOM 1590 O O . ASP A 1 203 ? -13.856 -4.428 10.003 1.00 89.19 203 ASP A O 1
ATOM 1594 N N . LEU A 1 204 ? -14.130 -3.891 12.157 1.00 89.88 204 LEU A N 1
ATOM 1595 C CA . LEU A 1 204 ? -15.558 -3.593 12.032 1.00 89.88 204 LEU A CA 1
ATOM 1596 C C . LEU A 1 204 ? -15.843 -2.447 11.046 1.00 89.88 204 LEU A C 1
ATOM 1598 O O . LEU A 1 204 ? -16.823 -2.500 10.305 1.00 89.88 204 LEU A O 1
ATOM 1602 N N . LEU A 1 205 ? -14.989 -1.414 10.988 1.00 91.06 205 LEU A N 1
ATOM 1603 C CA . LEU A 1 205 ? -15.126 -0.368 9.961 1.00 91.06 205 LEU A CA 1
ATOM 1604 C C . LEU A 1 205 ? -14.945 -0.924 8.543 1.00 91.06 205 LEU A C 1
ATOM 1606 O O . LEU A 1 205 ? -15.637 -0.485 7.628 1.00 91.06 205 LEU A O 1
ATOM 1610 N N . ILE A 1 206 ? -14.029 -1.878 8.355 1.00 86.75 206 ILE A N 1
ATOM 1611 C CA . ILE A 1 206 ? -13.815 -2.550 7.064 1.00 86.75 206 ILE A CA 1
ATOM 1612 C C . ILE A 1 206 ? -15.033 -3.407 6.693 1.00 86.75 206 ILE A C 1
ATOM 1614 O O . ILE A 1 206 ? -15.408 -3.456 5.525 1.00 86.75 206 ILE A O 1
ATOM 1618 N N . GLU A 1 207 ? -15.682 -4.030 7.676 1.00 87.00 207 GLU A N 1
ATOM 1619 C CA . GLU A 1 207 ? -16.904 -4.825 7.496 1.00 87.00 207 GLU A CA 1
ATOM 1620 C C . GLU A 1 207 ? -18.177 -3.984 7.301 1.00 87.00 207 GLU A C 1
ATOM 1622 O O . GLU A 1 207 ? -19.233 -4.522 6.972 1.00 87.00 207 GLU A O 1
ATOM 1627 N N . GLY A 1 208 ? -18.083 -2.657 7.443 1.00 88.56 208 GLY A N 1
ATOM 1628 C CA . GLY A 1 208 ? -19.197 -1.727 7.246 1.00 88.56 208 GLY A CA 1
ATOM 1629 C C . GLY A 1 208 ? -20.023 -1.437 8.504 1.00 88.56 208 GLY A C 1
ATOM 1630 O O . GLY A 1 208 ? -21.030 -0.734 8.422 1.00 88.56 208 GLY A O 1
ATOM 1631 N N . GLU A 1 209 ? -19.585 -1.890 9.680 1.00 91.56 209 GLU A N 1
ATOM 1632 C CA . GLU A 1 209 ? -20.251 -1.718 10.984 1.00 91.56 209 GLU A CA 1
ATOM 1633 C C . GLU A 1 209 ? -19.949 -0.346 11.627 1.00 91.56 209 GLU A C 1
ATOM 1635 O O . GLU A 1 209 ? -19.679 -0.201 12.824 1.00 91.56 209 GLU A O 1
ATOM 1640 N N . GLN A 1 210 ? -19.980 0.707 10.811 1.00 93.81 210 GLN A N 1
ATOM 1641 C CA . GLN A 1 210 ? -19.562 2.062 11.178 1.00 93.81 210 GLN A CA 1
ATOM 1642 C C . GLN A 1 210 ? -20.351 2.673 12.341 1.00 93.81 210 GLN A C 1
ATOM 1644 O O . GLN A 1 210 ? -19.761 3.332 13.197 1.00 93.81 210 GLN A O 1
ATOM 1649 N N . ASP A 1 211 ? -21.665 2.450 12.406 1.00 94.00 211 ASP A N 1
ATOM 1650 C CA . ASP A 1 211 ? -22.515 3.046 13.442 1.00 94.00 211 ASP A CA 1
ATOM 1651 C C . ASP A 1 211 ? -22.138 2.520 14.831 1.00 94.00 211 ASP A C 1
ATOM 1653 O O . ASP A 1 211 ? -21.960 3.307 15.766 1.00 94.00 211 ASP A O 1
ATOM 1657 N N . ARG A 1 212 ? -21.906 1.205 14.934 1.00 92.50 212 ARG A N 1
ATOM 1658 C CA . ARG A 1 212 ? -21.467 0.535 16.164 1.00 92.50 212 ARG A CA 1
ATOM 1659 C C . ARG A 1 212 ? -20.111 1.061 16.629 1.00 92.50 212 ARG A C 1
ATOM 1661 O O . ARG A 1 212 ? -19.945 1.391 17.803 1.00 92.50 212 ARG A O 1
ATOM 1668 N N . VAL A 1 213 ? -19.150 1.195 15.713 1.00 94.50 213 VAL A N 1
ATOM 1669 C CA . VAL A 1 213 ? -17.812 1.719 16.037 1.00 94.50 213 VAL A CA 1
ATOM 1670 C C . VAL A 1 213 ? -17.877 3.182 16.486 1.00 94.50 213 VAL A C 1
ATOM 1672 O O . VAL A 1 213 ? -17.203 3.562 17.444 1.00 94.50 213 VAL A O 1
ATOM 1675 N N . ILE A 1 214 ? -18.692 4.016 15.835 1.00 95.19 214 ILE A N 1
ATOM 1676 C CA . ILE A 1 214 ? -18.833 5.438 16.184 1.00 95.19 214 ILE A CA 1
ATOM 1677 C C . ILE A 1 214 ? -19.496 5.613 17.555 1.00 95.19 214 ILE A C 1
ATOM 1679 O O . ILE A 1 214 ? -19.087 6.490 18.321 1.00 95.19 214 ILE A O 1
ATOM 1683 N N . GLU A 1 215 ? -20.516 4.816 17.874 1.00 94.06 215 GLU A N 1
ATOM 1684 C CA . GLU A 1 215 ? -21.156 4.832 19.191 1.00 94.06 215 GLU A CA 1
ATOM 1685 C C . GLU A 1 215 ? -20.159 4.451 20.289 1.00 94.06 215 GLU A C 1
ATOM 1687 O O . GLU A 1 215 ? -19.989 5.197 21.256 1.00 94.06 215 GLU A O 1
ATOM 1692 N N . LEU A 1 216 ? -19.406 3.371 20.078 1.00 94.12 216 LEU A N 1
ATOM 1693 C CA . LEU A 1 216 ? -18.385 2.919 21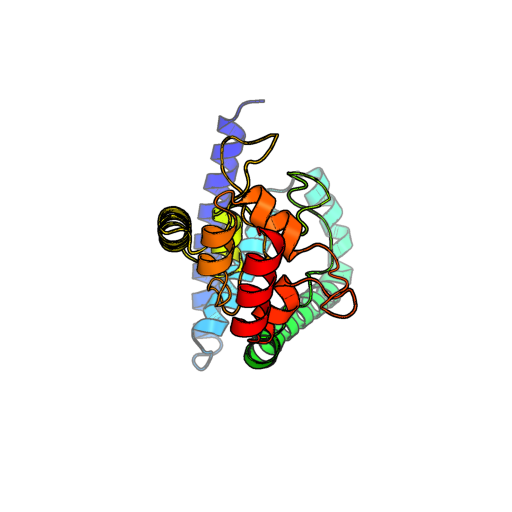.015 1.00 94.12 216 LEU A CA 1
ATOM 1694 C C . LEU A 1 216 ? -17.267 3.952 21.212 1.00 94.12 216 LEU A C 1
ATOM 1696 O O . LEU A 1 216 ? -16.849 4.221 22.340 1.00 94.12 216 LEU A O 1
ATOM 1700 N N . ALA A 1 217 ? -16.819 4.593 20.128 1.00 93.62 217 ALA A N 1
ATOM 1701 C CA . ALA A 1 217 ? -15.831 5.664 20.194 1.00 93.62 217 ALA A CA 1
ATOM 1702 C C . ALA A 1 217 ? -16.302 6.811 21.105 1.00 93.62 217 ALA A C 1
ATOM 1704 O O . ALA A 1 217 ? -15.520 7.324 21.906 1.00 93.62 217 ALA A O 1
ATOM 1705 N N . ARG A 1 218 ? -17.582 7.201 21.030 1.00 93.69 218 ARG A N 1
ATOM 1706 C CA . ARG A 1 218 ? -18.150 8.256 21.889 1.00 93.69 218 ARG A CA 1
ATOM 1707 C C . ARG A 1 218 ? -18.209 7.828 23.351 1.00 93.69 218 ARG A C 1
ATOM 1709 O O . ARG A 1 218 ? -17.827 8.618 24.210 1.00 93.69 218 ARG A O 1
ATOM 1716 N N . SER A 1 219 ? -18.628 6.594 23.622 1.00 90.06 219 SER A N 1
ATOM 1717 C CA . SER A 1 219 ? -18.681 6.044 24.982 1.00 90.06 219 SER A CA 1
ATOM 1718 C C . SER A 1 219 ? -17.296 5.956 25.627 1.00 90.06 219 SER A C 1
ATOM 1720 O O . SER A 1 219 ? -17.160 6.228 26.813 1.00 90.06 219 SER A O 1
ATOM 1722 N N . SER A 1 220 ? -16.247 5.688 24.843 1.00 83.94 220 SER A N 1
ATOM 1723 C CA . SER A 1 220 ? -14.857 5.639 25.331 1.00 83.94 220 SER A CA 1
ATOM 1724 C C . SER A 1 220 ? -14.251 7.003 25.710 1.00 83.94 220 SER A C 1
ATOM 1726 O O . SER A 1 220 ? -13.181 7.059 26.317 1.00 83.94 220 SER A O 1
ATOM 1728 N N . ARG A 1 221 ? -14.911 8.107 25.332 1.00 77.62 221 ARG A N 1
ATOM 1729 C CA . ARG A 1 221 ? -14.491 9.491 25.616 1.00 77.62 221 ARG A CA 1
ATOM 1730 C C . ARG A 1 221 ? -15.355 10.190 26.672 1.00 77.62 221 ARG A C 1
ATOM 1732 O O . ARG A 1 221 ? -15.026 11.325 27.026 1.00 77.62 221 ARG A O 1
ATOM 1739 N N . SER A 1 222 ? -16.440 9.560 27.127 1.00 55.19 222 SER A N 1
ATOM 1740 C CA . SER A 1 222 ? -17.290 10.070 28.212 1.00 55.19 222 SER A CA 1
ATOM 1741 C C . SER A 1 222 ? -16.726 9.730 29.585 1.00 55.19 222 SER A C 1
ATOM 1743 O O . SER A 1 222 ? -17.111 10.469 30.519 1.00 55.19 222 SER A O 1
#

Organism: NCBI:txid69279

Foldseek 3Di:
DDPVVVVVLVVVLVVQLVVQLVVQLVVVCVVPVPDDPVRSNVVSNVVSNVVSVLVSDDPVVVVVCVVCPVVVVVVVVVVVVVVVCVVVVVVVCVVVLLDDDDDDDDDDDDWDDPQLADKAFQVVCCVPVVQHSVNVVVCVVLQVAAWDQTPVDNGTIGRPLQDGSNGGQPLRSLLCVLVVDRVVSSNQQCFQDVVVVGDRVSVCSSVVVNVVSNVVSNVVND